Protein AF-A0A7S3J3Z5-F1 (afdb_monomer_lite)

Secondary structure (DSSP, 8-state):
-PPSPPTTSTTTSEEE-SS--EEEEEEEP-SSEEEEEEEEE-S--TTS--EEEEEEE-TTSSSEEEEEEPTTT-EEEEEEE-SS-EEEEEEEEE--TT-EEEEEEEEETTTTEEEEEETTEEEEE--S-SS----S--EEEEEES--SSSPBP-EEEEEEEEESSPPPHHHH--HHHHHHT-SS-SEEEEEEEE-HHHHHHHHHT---SS---GGGTT--SEEEPPHHHHHHT-HHHHHHHHTTT--SSTT-----B--HHHHTTS-TTGGGS-EEEEEEE-

Organism: NCBI:txid151035

Radius of gyration: 21.33 Å; chains: 1; bounding box: 63×38×61 Å

pLDDT: mean 79.89, std 13.53, range [27.39, 93.44]

Sequence (282 aa):
LHGPPSPVGSKHSLDLTSDAYVVIPNVVDRNTMTVKFWMFIKDANSDNTWSSLFFNTDSNNDRYVEIKLWPITNRLQFILKTVSSLETIDTNASLLTRRWYSISYTITNDKNRIDIYINGIHDGQSGVLKTNRETTKVTFNYVFGKSPQLKGVNAYIDKVQIYSRELQPSELITGYAFLQSLKDPVIVHGCQSCTYSEAELVCKNIDTVGIRTKDEADKSDYAICSLQDLYLSEGWNFARAMGWFAPFSKNDDSGTIWIREIDEKSSKSDKLLKKITLCCRK

Structure (mmCIF, N/CA/C/O backbone):
data_AF-A0A7S3J3Z5-F1
#
_entry.id   AF-A0A7S3J3Z5-F1
#
loop_
_atom_site.group_PDB
_atom_site.id
_atom_site.type_symbol
_atom_site.label_atom_id
_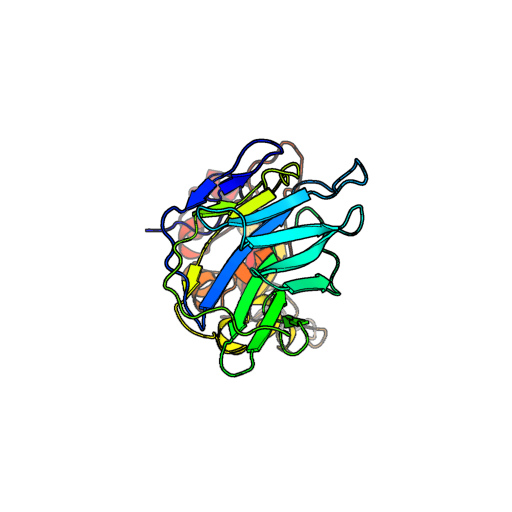atom_site.label_alt_id
_atom_site.label_comp_id
_atom_site.label_asym_id
_atom_site.label_entity_id
_atom_site.label_seq_id
_atom_site.pdbx_PDB_ins_code
_atom_site.Cartn_x
_atom_site.Cartn_y
_atom_site.Cartn_z
_atom_site.occupancy
_atom_site.B_iso_or_equiv
_atom_site.auth_seq_id
_atom_site.auth_comp_id
_atom_site.auth_asym_id
_atom_site.auth_atom_id
_atom_site.pdbx_PDB_model_num
ATOM 1 N N . LEU A 1 1 ? 8.328 -9.967 16.844 1.00 27.39 1 LEU A N 1
ATOM 2 C CA . LEU A 1 1 ? 7.241 -9.365 17.649 1.00 27.39 1 LEU A CA 1
ATOM 3 C C . LEU A 1 1 ? 6.817 -8.075 16.961 1.00 27.39 1 LEU A C 1
ATOM 5 O O . LEU A 1 1 ? 7.371 -7.025 17.246 1.00 27.39 1 LEU A O 1
ATOM 9 N N . HIS A 1 2 ? 5.925 -8.170 15.976 1.00 39.03 2 HIS A N 1
ATOM 10 C CA . HIS A 1 2 ? 5.332 -6.991 15.346 1.00 39.03 2 HIS A CA 1
ATOM 11 C C . HIS A 1 2 ? 3.999 -6.743 16.045 1.00 39.03 2 HIS A C 1
ATOM 13 O O . HIS A 1 2 ? 3.161 -7.642 16.081 1.00 39.03 2 HIS A O 1
ATOM 19 N N . GLY A 1 3 ? 3.836 -5.568 16.657 1.00 41.84 3 GLY A N 1
ATOM 20 C CA . GLY A 1 3 ? 2.522 -5.114 17.108 1.00 41.84 3 GLY A CA 1
ATOM 21 C C . GLY A 1 3 ? 1.547 -5.024 15.927 1.00 41.84 3 GLY A C 1
ATOM 22 O O . GLY A 1 3 ? 1.981 -5.100 14.769 1.00 41.84 3 GLY A O 1
ATOM 23 N N . PRO A 1 4 ? 0.237 -4.878 16.190 1.00 52.12 4 PRO A N 1
ATOM 24 C CA . PRO A 1 4 ? -0.730 -4.693 15.120 1.00 52.12 4 PRO A CA 1
ATOM 25 C C . PRO A 1 4 ? -0.309 -3.498 14.248 1.00 52.12 4 PRO A C 1
ATOM 27 O O . PRO A 1 4 ? 0.190 -2.496 14.775 1.00 52.12 4 PRO A O 1
ATOM 30 N N . PRO A 1 5 ? -0.446 -3.608 12.916 1.00 58.50 5 PRO A N 1
ATOM 31 C CA . PRO A 1 5 ? -0.039 -2.541 12.019 1.00 58.50 5 PRO A CA 1
ATOM 32 C C . PRO A 1 5 ? -0.792 -1.256 12.350 1.00 58.50 5 PRO A C 1
ATOM 34 O O . PRO A 1 5 ? -1.969 -1.300 12.707 1.00 58.50 5 PRO A O 1
ATOM 37 N N . SER A 1 6 ? -0.118 -0.112 12.214 1.00 62.81 6 SER A N 1
ATOM 38 C CA . SER A 1 6 ? -0.716 1.153 12.618 1.00 62.81 6 SER A CA 1
ATOM 39 C C . SER A 1 6 ? -1.981 1.456 11.798 1.00 62.81 6 SER A C 1
ATOM 41 O O . SER A 1 6 ? -1.902 1.535 10.565 1.00 62.81 6 SER A O 1
ATOM 43 N N . PRO A 1 7 ? -3.132 1.670 12.459 1.00 60.91 7 PRO A N 1
ATOM 44 C CA . PRO A 1 7 ? -4.399 1.981 11.804 1.00 60.91 7 PRO A CA 1
ATOM 45 C C . PRO A 1 7 ? -4.302 3.202 10.872 1.00 60.91 7 PRO A C 1
ATOM 47 O O . PRO A 1 7 ? -4.805 3.173 9.748 1.00 60.91 7 PRO A O 1
ATOM 50 N N . VAL A 1 8 ? -3.557 4.230 11.295 1.00 61.22 8 VAL A N 1
ATOM 51 C CA . VAL A 1 8 ? -3.334 5.493 10.561 1.00 61.22 8 VAL A CA 1
ATOM 52 C C . VAL A 1 8 ? -1.883 5.692 10.104 1.00 61.22 8 VAL A C 1
ATOM 54 O O . VAL A 1 8 ? -1.532 6.761 9.621 1.00 61.22 8 VAL A O 1
ATOM 57 N N . GLY A 1 9 ? -1.023 4.682 10.260 1.00 56.09 9 GLY A N 1
ATOM 58 C CA . GLY A 1 9 ? 0.389 4.729 9.850 1.00 56.09 9 GLY A CA 1
ATOM 59 C C . GLY A 1 9 ? 1.353 5.373 10.846 1.00 56.09 9 GLY A C 1
ATOM 60 O O . GLY A 1 9 ? 2.563 5.231 10.704 1.00 56.09 9 GLY A O 1
ATOM 61 N N . SER A 1 10 ? 0.868 6.009 11.911 1.00 58.59 10 SER A N 1
ATOM 62 C CA . SER A 1 10 ? 1.744 6.566 12.945 1.00 58.59 10 SER A CA 1
ATOM 63 C C . SER A 1 10 ? 2.428 5.464 13.780 1.00 58.59 10 SER A C 1
ATOM 65 O O . SER A 1 10 ? 1.846 4.413 14.051 1.00 58.59 10 SER A O 1
ATOM 67 N N . LYS A 1 11 ? 3.676 5.703 14.209 1.00 63.81 11 LYS A N 1
ATOM 68 C CA . LYS A 1 11 ? 4.498 4.880 15.135 1.00 63.81 11 LYS A CA 1
ATOM 69 C C . LYS A 1 11 ? 5.073 3.557 14.602 1.00 63.81 11 LYS A C 1
ATOM 71 O O . LYS A 1 11 ? 6.195 3.224 14.972 1.00 63.81 11 LYS A O 1
ATOM 76 N N . HIS A 1 12 ? 4.353 2.810 13.760 1.00 69.69 12 HIS A N 1
ATOM 77 C CA . HIS A 1 12 ? 4.799 1.489 13.268 1.00 69.69 12 HIS A CA 1
ATOM 78 C C . HIS A 1 12 ? 4.975 1.390 11.749 1.00 69.69 12 HIS A C 1
ATOM 80 O O . HIS A 1 12 ? 5.376 0.338 11.257 1.00 69.69 12 HIS A O 1
ATOM 86 N N . SER A 1 13 ? 4.689 2.459 11.006 1.00 78.81 13 SER A N 1
ATOM 87 C CA . SER A 1 13 ? 4.933 2.527 9.565 1.00 78.81 13 SER A CA 1
ATOM 88 C C . SER A 1 13 ? 6.056 3.510 9.267 1.00 78.81 13 SER A C 1
ATOM 90 O O . SER A 1 13 ? 6.321 4.433 10.038 1.00 78.81 13 SER A O 1
ATOM 92 N N . LEU A 1 14 ? 6.721 3.301 8.136 1.00 83.88 14 LEU A N 1
ATOM 93 C CA . LEU A 1 14 ? 7.688 4.247 7.616 1.00 83.88 14 LEU A CA 1
ATOM 94 C C . LEU A 1 14 ? 6.955 5.518 7.184 1.00 83.88 14 LEU A C 1
ATOM 96 O O . LEU A 1 14 ? 6.097 5.456 6.307 1.00 83.88 14 LEU A O 1
ATOM 100 N N . ASP A 1 15 ? 7.299 6.648 7.794 1.00 86.75 15 ASP A N 1
ATOM 101 C CA . ASP A 1 15 ? 6.801 7.966 7.414 1.00 86.75 15 ASP A CA 1
ATOM 102 C C . ASP A 1 15 ? 7.674 8.551 6.291 1.00 86.75 15 ASP A C 1
ATOM 104 O O . ASP A 1 15 ? 8.864 8.805 6.485 1.00 86.75 15 ASP A O 1
ATOM 108 N N . LEU A 1 16 ? 7.078 8.727 5.111 1.00 87.06 16 LEU A N 1
ATOM 109 C CA . LEU A 1 16 ? 7.674 9.413 3.973 1.00 87.06 16 LEU A CA 1
ATOM 110 C C . LEU A 1 16 ? 7.138 10.842 3.873 1.00 87.06 16 LEU A C 1
ATOM 112 O O . LEU A 1 16 ? 5.932 11.090 3.978 1.00 87.06 16 LEU A O 1
ATOM 116 N N . THR A 1 17 ? 8.049 11.768 3.589 1.00 84.38 17 THR A N 1
ATOM 117 C CA . THR A 1 17 ? 7.769 13.172 3.268 1.00 84.38 17 THR A CA 1
ATOM 118 C C . THR A 1 17 ? 8.339 13.492 1.884 1.00 84.38 17 THR A C 1
ATOM 120 O O . THR A 1 17 ? 8.889 12.615 1.223 1.00 84.38 17 THR A O 1
ATOM 123 N N . SER A 1 18 ? 8.227 14.740 1.418 1.00 78.62 18 SER A N 1
ATOM 124 C CA . SER A 1 18 ? 8.809 15.166 0.132 1.00 78.62 18 SER A CA 1
ATOM 125 C C . SER A 1 18 ? 10.297 14.832 -0.011 1.00 78.62 18 SER A C 1
ATOM 127 O O . SER A 1 18 ? 10.749 14.565 -1.124 1.00 78.62 18 SER A O 1
ATOM 129 N N . ASP A 1 19 ? 11.027 14.826 1.108 1.00 81.50 19 ASP A N 1
ATOM 130 C CA . ASP A 1 19 ? 12.485 14.695 1.148 1.00 81.50 19 ASP A CA 1
ATOM 131 C C . ASP A 1 19 ? 12.964 13.474 1.947 1.00 81.50 19 ASP A C 1
ATOM 133 O O . ASP A 1 19 ? 14.132 13.088 1.840 1.00 81.50 19 ASP A O 1
ATOM 137 N N . ALA A 1 20 ? 12.086 12.850 2.741 1.00 85.12 20 ALA A N 1
ATOM 138 C CA . ALA A 1 20 ? 12.406 11.650 3.506 1.00 85.12 20 ALA A CA 1
ATOM 139 C C . ALA A 1 20 ? 12.211 10.386 2.662 1.00 85.12 20 ALA A C 1
ATOM 141 O O . ALA A 1 20 ? 11.182 10.188 2.020 1.00 85.12 20 ALA A O 1
ATOM 142 N N . TYR A 1 21 ? 13.209 9.508 2.702 1.00 88.12 21 TYR A N 1
ATOM 143 C CA . TYR A 1 21 ? 13.246 8.273 1.932 1.00 88.12 21 TYR A CA 1
ATOM 144 C C . TYR A 1 21 ? 13.971 7.181 2.710 1.00 88.12 21 TYR A C 1
ATOM 146 O O . TYR A 1 21 ? 14.765 7.458 3.610 1.00 88.12 21 TYR A O 1
ATOM 154 N N . VAL A 1 22 ? 13.730 5.931 2.325 1.00 89.19 22 VAL A N 1
ATOM 155 C CA . VAL A 1 22 ? 14.453 4.769 2.849 1.00 89.19 22 VAL A CA 1
ATOM 156 C C . VAL A 1 22 ? 15.098 4.011 1.716 1.00 89.19 22 VAL A C 1
ATOM 158 O O . VAL A 1 22 ? 14.518 3.868 0.643 1.00 89.19 22 VAL A O 1
ATOM 161 N N . VAL A 1 23 ? 16.298 3.505 1.983 1.00 89.44 23 VAL A N 1
ATOM 162 C CA . VAL A 1 23 ? 17.049 2.661 1.061 1.00 89.44 23 VAL A CA 1
ATOM 163 C C . VAL A 1 23 ? 17.176 1.266 1.656 1.00 89.44 23 VAL A C 1
ATOM 165 O O . VAL A 1 23 ? 17.643 1.107 2.781 1.00 89.44 23 VAL A O 1
ATOM 168 N N . ILE A 1 24 ? 16.793 0.257 0.880 1.00 88.62 24 ILE A N 1
ATOM 169 C CA . ILE A 1 24 ? 17.125 -1.145 1.120 1.00 88.62 24 ILE A CA 1
ATOM 170 C C . ILE A 1 24 ? 18.271 -1.483 0.157 1.00 88.62 24 ILE A C 1
ATOM 172 O O . ILE A 1 24 ? 18.037 -1.595 -1.052 1.00 88.62 24 ILE A O 1
ATOM 176 N N . PRO A 1 25 ? 19.518 -1.565 0.648 1.00 87.31 25 PRO A N 1
ATOM 177 C CA . PRO A 1 25 ? 20.670 -1.741 -0.218 1.00 87.31 25 PRO A CA 1
ATOM 178 C C . PRO A 1 25 ? 20.820 -3.190 -0.688 1.00 87.31 25 PRO A C 1
ATOM 180 O O . PRO A 1 25 ? 20.379 -4.123 -0.016 1.00 87.31 25 PRO A O 1
ATOM 183 N N . ASN A 1 26 ? 21.530 -3.373 -1.803 1.00 83.31 26 ASN A N 1
ATOM 184 C CA . ASN A 1 26 ? 22.016 -4.675 -2.281 1.00 83.31 26 ASN A CA 1
ATOM 185 C C . ASN A 1 26 ? 20.922 -5.737 -2.496 1.00 83.31 26 ASN A C 1
ATOM 187 O O . ASN A 1 26 ? 21.138 -6.928 -2.252 1.00 83.31 26 ASN A O 1
ATOM 191 N N . VAL A 1 27 ? 19.747 -5.328 -2.981 1.00 83.88 27 VAL A N 1
ATOM 192 C CA . VAL A 1 27 ? 18.697 -6.274 -3.366 1.00 83.88 27 VAL A CA 1
ATOM 193 C C . VAL A 1 27 ? 19.121 -6.961 -4.658 1.00 83.88 27 VAL A C 1
ATOM 195 O O . VAL A 1 27 ? 19.295 -6.320 -5.694 1.00 83.88 27 VAL A O 1
ATOM 198 N N . VAL A 1 28 ? 19.313 -8.276 -4.588 1.00 80.56 28 VAL A N 1
ATOM 199 C CA . VAL A 1 28 ? 19.704 -9.089 -5.743 1.00 80.56 28 VAL A CA 1
ATOM 200 C C . VAL A 1 28 ? 18.513 -9.228 -6.679 1.00 80.56 28 VAL A C 1
ATOM 202 O O . VAL A 1 28 ? 17.500 -9.822 -6.303 1.00 80.56 28 VAL A O 1
ATOM 205 N N . ASP A 1 29 ? 18.654 -8.722 -7.901 1.00 75.50 29 ASP A N 1
ATOM 206 C CA . ASP A 1 29 ? 17.641 -8.894 -8.930 1.00 75.50 29 ASP A CA 1
ATOM 207 C C . ASP A 1 29 ? 17.529 -10.354 -9.335 1.00 75.50 29 ASP A C 1
ATOM 209 O O . ASP A 1 29 ? 18.519 -11.093 -9.425 1.00 75.50 29 ASP A O 1
ATOM 213 N N . ARG A 1 30 ? 16.296 -10.771 -9.586 1.00 76.62 30 ARG A N 1
ATOM 214 C CA . ARG A 1 30 ? 16.003 -12.106 -10.081 1.00 76.62 30 ARG A CA 1
ATO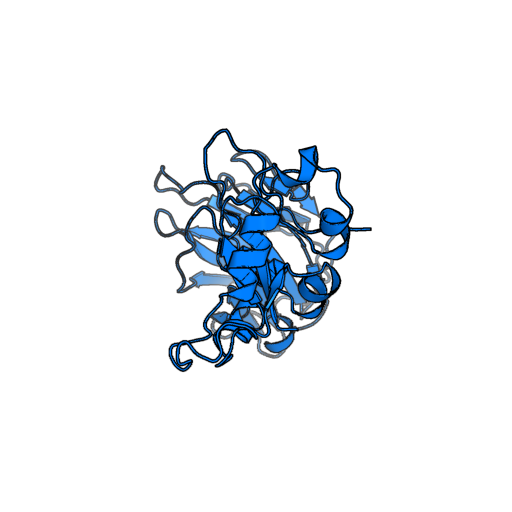M 215 C C . ARG A 1 30 ? 15.094 -12.004 -11.283 1.00 76.62 30 ARG A C 1
ATOM 217 O O . ARG A 1 30 ? 14.260 -11.110 -11.372 1.00 76.62 30 ARG A O 1
ATOM 224 N N . ASN A 1 31 ? 15.232 -12.987 -12.163 1.00 77.19 31 ASN A N 1
ATOM 225 C CA . ASN A 1 31 ? 14.425 -13.105 -13.372 1.00 77.19 31 ASN A CA 1
ATOM 226 C C . ASN A 1 31 ? 12.921 -13.090 -13.046 1.00 77.19 31 ASN A C 1
ATOM 228 O O . ASN A 1 31 ? 12.148 -12.434 -13.734 1.00 77.19 31 ASN A O 1
ATOM 232 N N . THR A 1 32 ? 12.526 -13.758 -11.959 1.00 86.31 32 THR A N 1
ATOM 233 C CA . THR A 1 32 ? 11.159 -13.707 -11.439 1.00 86.31 32 THR A CA 1
ATOM 234 C C . THR A 1 32 ? 11.167 -13.232 -9.993 1.00 86.31 32 THR A C 1
ATOM 236 O O . THR A 1 32 ? 11.905 -13.768 -9.159 1.00 86.31 32 THR A O 1
ATOM 239 N N . MET A 1 33 ? 10.339 -12.235 -9.691 1.00 89.00 33 MET A N 1
ATOM 240 C CA . MET A 1 33 ? 10.268 -11.617 -8.370 1.00 89.00 33 MET A CA 1
ATOM 241 C C . MET A 1 33 ? 8.931 -10.913 -8.163 1.00 89.00 33 MET A C 1
ATOM 243 O O . MET A 1 33 ? 8.376 -10.338 -9.097 1.00 89.00 33 MET A O 1
ATOM 247 N N . THR A 1 34 ? 8.471 -10.899 -6.914 1.00 91.75 34 THR A N 1
ATOM 248 C CA . THR A 1 34 ? 7.318 -10.104 -6.485 1.00 91.75 34 THR A CA 1
ATOM 249 C C . THR A 1 34 ? 7.732 -9.156 -5.373 1.00 91.75 34 THR A C 1
ATOM 251 O O . THR A 1 34 ? 8.371 -9.578 -4.407 1.00 91.75 34 THR A O 1
ATOM 254 N N . VAL A 1 35 ? 7.335 -7.893 -5.474 1.00 91.94 35 VAL A N 1
ATOM 255 C CA . VAL A 1 35 ? 7.478 -6.908 -4.397 1.00 91.94 35 VAL A CA 1
ATOM 256 C C . VAL A 1 35 ? 6.087 -6.510 -3.940 1.00 91.94 35 VAL A C 1
ATOM 258 O O . VAL A 1 35 ? 5.256 -6.134 -4.763 1.00 91.94 35 VAL A O 1
ATOM 261 N N . LYS A 1 36 ? 5.836 -6.599 -2.633 1.00 92.44 36 LYS A N 1
ATOM 262 C CA . LYS A 1 36 ? 4.556 -6.288 -1.990 1.00 92.44 36 LYS A CA 1
ATOM 263 C C . LYS A 1 36 ? 4.784 -5.330 -0.833 1.00 92.44 36 LYS A C 1
ATOM 265 O O . LYS A 1 36 ? 5.714 -5.511 -0.055 1.00 92.44 36 LYS A O 1
ATOM 270 N N . PHE A 1 37 ? 3.939 -4.319 -0.715 1.00 91.62 37 PHE A N 1
ATOM 271 C CA . PHE A 1 37 ? 3.945 -3.401 0.418 1.00 91.62 37 PHE A CA 1
ATOM 272 C C . PHE A 1 37 ? 2.565 -2.777 0.607 1.00 91.62 37 PHE A C 1
ATOM 274 O O . PHE A 1 37 ? 1.690 -2.860 -0.256 1.00 91.62 37 PHE A O 1
ATOM 281 N N . TRP A 1 38 ? 2.362 -2.158 1.761 1.00 89.94 38 TRP A N 1
ATOM 282 C CA . TRP A 1 38 ? 1.201 -1.331 2.051 1.00 89.94 38 TRP A CA 1
ATOM 283 C C . TRP A 1 38 ? 1.583 0.136 1.962 1.00 89.94 38 TRP A C 1
ATOM 285 O O . TRP A 1 38 ? 2.654 0.519 2.429 1.00 89.94 38 TRP A O 1
ATOM 295 N N . MET A 1 39 ? 0.699 0.954 1.400 1.00 90.31 39 MET A N 1
ATOM 296 C CA . MET A 1 39 ? 0.872 2.400 1.331 1.00 90.31 39 MET A CA 1
ATOM 297 C C . MET A 1 39 ? -0.376 3.147 1.796 1.00 90.31 39 MET A C 1
ATOM 299 O O . MET A 1 39 ? -1.496 2.704 1.544 1.00 90.31 39 MET A O 1
ATOM 303 N N . PHE A 1 40 ? -0.177 4.300 2.427 1.00 88.88 40 PHE A N 1
ATOM 304 C CA . PHE A 1 40 ? -1.227 5.244 2.803 1.00 88.88 40 PHE A CA 1
ATOM 305 C C . PHE A 1 40 ? -0.831 6.638 2.338 1.00 88.88 40 PHE A C 1
ATOM 307 O O . PHE A 1 40 ? 0.104 7.221 2.879 1.00 88.88 40 PHE A O 1
ATOM 314 N N . ILE A 1 41 ? -1.525 7.180 1.340 1.00 87.88 41 ILE A N 1
ATOM 315 C CA . ILE A 1 41 ? -1.255 8.534 0.837 1.00 87.88 41 ILE A CA 1
ATOM 316 C C . ILE A 1 41 ? -1.884 9.527 1.811 1.00 87.88 41 ILE A C 1
ATOM 318 O O . ILE A 1 41 ? -3.098 9.496 1.993 1.00 87.88 41 ILE A O 1
ATOM 322 N N . LYS A 1 42 ? -1.100 10.400 2.450 1.00 85.62 42 LYS A N 1
ATOM 323 C CA . LYS A 1 42 ? -1.640 11.304 3.483 1.00 85.62 42 LYS A CA 1
ATOM 324 C C . LYS A 1 42 ? -2.471 12.422 2.871 1.00 85.62 42 LYS A C 1
ATOM 326 O O . LYS A 1 42 ? -3.605 12.650 3.292 1.00 85.62 42 LYS A O 1
ATOM 331 N N . ASP A 1 43 ? -1.924 13.058 1.841 1.00 81.12 43 ASP A N 1
ATOM 332 C CA . ASP A 1 43 ? -2.511 14.227 1.199 1.00 81.12 43 ASP A CA 1
ATOM 333 C C . ASP A 1 43 ? -2.408 14.107 -0.321 1.00 81.12 43 ASP A C 1
ATOM 335 O O . ASP A 1 43 ? -1.526 13.429 -0.853 1.00 81.12 43 ASP A O 1
ATOM 339 N N . ALA A 1 44 ? -3.349 14.735 -1.024 1.00 72.25 44 ALA A N 1
ATOM 340 C CA . ALA A 1 44 ? -3.339 14.733 -2.479 1.00 72.25 44 ALA A CA 1
ATOM 341 C C . ALA A 1 44 ? -2.148 15.560 -2.955 1.00 72.25 44 ALA A C 1
ATOM 343 O O . ALA A 1 44 ? -1.795 16.557 -2.323 1.00 72.25 44 ALA A O 1
ATOM 344 N N . ASN A 1 45 ? -1.549 15.174 -4.079 1.00 71.44 45 ASN A N 1
ATOM 345 C CA . ASN A 1 45 ? -0.506 15.993 -4.671 1.00 71.44 45 ASN A CA 1
ATOM 346 C C . ASN A 1 45 ? -1.136 17.274 -5.244 1.00 71.44 45 ASN A C 1
ATOM 348 O O . ASN A 1 45 ? -1.682 17.268 -6.348 1.00 71.44 45 ASN A O 1
ATOM 352 N N . SER A 1 46 ? -1.104 18.351 -4.457 1.00 67.00 46 SER A N 1
ATOM 353 C CA . SER A 1 46 ? -1.735 19.642 -4.760 1.00 67.00 46 SER A CA 1
ATOM 354 C C . SER A 1 46 ? -1.067 20.389 -5.906 1.00 67.00 46 SER A C 1
ATOM 356 O O . SER A 1 46 ? -1.696 21.227 -6.543 1.00 67.00 46 SER A O 1
ATOM 358 N N . ASP A 1 47 ? 0.193 20.069 -6.195 1.00 74.81 47 ASP A N 1
ATOM 359 C CA . ASP A 1 47 ? 1.036 20.903 -7.054 1.00 74.81 47 ASP A CA 1
ATOM 360 C C . ASP A 1 47 ? 1.022 20.433 -8.514 1.00 74.81 47 ASP A C 1
ATOM 362 O O . ASP A 1 47 ? 1.911 20.791 -9.281 1.00 74.81 47 ASP A O 1
ATOM 366 N N . ASN A 1 48 ? 0.066 19.573 -8.890 1.00 82.44 48 ASN A N 1
ATOM 367 C CA . ASN A 1 48 ? -0.070 18.998 -10.234 1.00 82.44 48 ASN A CA 1
ATOM 368 C C . ASN A 1 48 ? 1.252 18.434 -10.809 1.00 82.44 48 ASN A C 1
ATOM 370 O O . ASN A 1 48 ? 1.551 18.559 -11.995 1.00 82.44 48 ASN A O 1
ATOM 374 N N . THR A 1 49 ? 2.067 17.814 -9.958 1.00 87.81 49 THR A N 1
ATOM 375 C CA . THR A 1 49 ? 3.383 17.266 -10.319 1.00 87.81 49 THR A CA 1
ATOM 376 C C . THR A 1 49 ? 3.413 15.757 -10.132 1.00 87.81 49 THR A C 1
ATOM 378 O O . THR A 1 49 ? 2.553 15.178 -9.474 1.00 87.81 49 THR A O 1
ATOM 381 N N . TRP A 1 50 ? 4.393 15.094 -10.738 1.00 91.25 50 TRP A N 1
ATOM 382 C CA . TRP A 1 50 ? 4.657 13.685 -10.465 1.00 91.25 50 TRP A CA 1
ATOM 383 C C . TRP A 1 50 ? 5.380 13.547 -9.125 1.00 91.25 50 TRP A C 1
ATOM 385 O O . TRP A 1 50 ? 6.243 14.363 -8.799 1.00 91.25 50 TRP A O 1
ATOM 395 N N . SER A 1 51 ? 5.054 12.497 -8.376 1.00 91.19 51 SER A N 1
ATOM 396 C CA . SER A 1 51 ? 5.769 12.132 -7.148 1.00 91.19 51 SER A CA 1
ATOM 397 C C . SER A 1 51 ? 6.242 10.694 -7.235 1.00 91.19 51 SER A C 1
ATOM 399 O O . SER A 1 51 ? 5.465 9.813 -7.604 1.00 91.19 51 SER A O 1
ATOM 401 N N . SER A 1 52 ? 7.501 10.453 -6.882 1.00 92.00 52 SER A N 1
ATOM 402 C CA . SER A 1 52 ? 8.058 9.104 -6.857 1.00 92.00 52 SER A CA 1
ATOM 403 C C . SER A 1 52 ? 7.710 8.404 -5.545 1.00 92.00 52 SER A C 1
ATOM 405 O O . SER A 1 52 ? 7.857 8.962 -4.456 1.00 92.00 52 SER A O 1
ATOM 407 N N . LEU A 1 53 ? 7.222 7.173 -5.663 1.00 92.06 53 LEU A N 1
ATOM 408 C CA . LEU A 1 53 ? 6.915 6.285 -4.546 1.00 92.06 53 LEU A CA 1
ATOM 409 C C . LEU A 1 53 ? 8.044 5.280 -4.331 1.00 92.06 53 LEU A C 1
ATOM 411 O O . LEU A 1 53 ? 8.429 5.005 -3.197 1.00 92.06 53 LEU A O 1
ATOM 415 N N . PHE A 1 54 ? 8.547 4.717 -5.422 1.00 92.75 54 PHE A N 1
ATOM 416 C CA . PHE A 1 54 ? 9.582 3.702 -5.411 1.00 92.75 54 PHE A CA 1
ATOM 417 C C . PHE A 1 54 ? 10.510 3.918 -6.593 1.00 92.75 54 PHE A C 1
ATOM 419 O O . PHE A 1 54 ? 10.055 4.176 -7.703 1.00 92.75 54 PHE A O 1
ATOM 426 N N . PHE A 1 55 ? 11.797 3.743 -6.359 1.00 91.62 55 PHE A N 1
ATOM 427 C CA . PHE A 1 55 ? 12.818 3.790 -7.381 1.00 91.62 55 PHE A CA 1
ATOM 428 C C . PHE A 1 55 ? 13.874 2.745 -7.058 1.00 91.62 55 PHE A C 1
ATOM 430 O O . PHE A 1 55 ? 14.358 2.672 -5.932 1.00 91.62 55 PHE A O 1
ATOM 437 N N . ASN A 1 56 ? 14.263 1.937 -8.032 1.00 88.50 56 ASN A N 1
ATOM 438 C CA . ASN A 1 56 ? 15.474 1.148 -7.931 1.00 88.50 56 ASN A CA 1
ATOM 439 C C . ASN A 1 56 ? 16.347 1.410 -9.144 1.00 88.50 56 ASN A C 1
ATOM 441 O O . ASN A 1 56 ? 15.836 1.636 -10.228 1.00 88.50 56 ASN A O 1
ATOM 445 N N . THR A 1 57 ? 17.658 1.410 -8.959 1.00 85.25 57 THR A N 1
ATOM 446 C CA . THR A 1 57 ? 18.601 1.632 -10.056 1.00 85.25 57 THR A CA 1
ATOM 447 C C . THR A 1 57 ? 19.826 0.759 -9.877 1.00 85.25 57 THR A C 1
ATOM 449 O O . THR A 1 57 ? 20.171 0.393 -8.743 1.00 85.25 57 THR A O 1
ATOM 452 N N . ASP A 1 58 ? 20.426 0.368 -10.995 1.00 79.69 58 ASP A N 1
ATOM 453 C CA . ASP A 1 58 ? 21.735 -0.264 -10.995 1.00 79.69 58 ASP A CA 1
ATOM 454 C C . ASP A 1 58 ? 22.838 0.775 -10.747 1.00 79.69 58 ASP A C 1
ATOM 456 O O . ASP A 1 58 ? 22.589 1.978 -10.647 1.00 79.69 58 ASP A O 1
ATOM 460 N N . SER A 1 59 ? 24.083 0.319 -10.604 1.00 75.56 59 SER A N 1
ATOM 461 C CA . SER A 1 59 ? 25.214 1.212 -10.323 1.00 75.56 59 SER A CA 1
ATOM 462 C C . SER A 1 59 ? 25.492 2.225 -11.437 1.00 75.56 59 SER A C 1
ATOM 464 O O . SER A 1 59 ? 26.136 3.238 -11.178 1.00 75.56 59 SER A O 1
ATOM 466 N N . ASN A 1 60 ? 25.031 1.948 -12.660 1.00 75.56 60 ASN A N 1
ATOM 467 C CA . ASN A 1 60 ? 25.314 2.753 -13.845 1.00 75.56 60 ASN A CA 1
ATOM 468 C C . ASN A 1 60 ? 24.143 3.677 -14.222 1.00 75.56 60 ASN A C 1
ATOM 470 O O . ASN A 1 60 ? 24.298 4.524 -15.093 1.00 75.56 60 ASN A O 1
ATOM 474 N N . ASN A 1 61 ? 22.996 3.555 -13.545 1.00 73.31 61 ASN A N 1
ATOM 475 C CA . ASN A 1 61 ? 21.735 4.229 -13.862 1.00 73.31 61 ASN A CA 1
ATOM 476 C C . ASN A 1 61 ? 21.170 3.926 -15.259 1.00 73.31 61 ASN A C 1
ATOM 478 O O . ASN A 1 61 ? 20.316 4.662 -15.759 1.00 73.31 61 ASN A O 1
ATOM 482 N N . ASP A 1 62 ? 21.590 2.816 -15.861 1.00 78.88 62 ASP A N 1
ATOM 483 C CA . ASP A 1 62 ? 21.128 2.385 -17.184 1.00 78.88 62 ASP A CA 1
ATOM 484 C C . ASP A 1 62 ? 19.872 1.510 -17.091 1.00 78.88 62 ASP A C 1
ATOM 486 O O . ASP A 1 62 ? 19.135 1.337 -18.069 1.00 78.88 62 ASP A O 1
ATOM 490 N N . ARG A 1 63 ? 19.618 0.944 -15.906 1.00 83.62 63 ARG A N 1
ATOM 491 C CA . ARG A 1 63 ? 18.468 0.087 -15.617 1.00 83.62 63 ARG A CA 1
ATOM 492 C C . ARG A 1 63 ? 17.798 0.572 -14.351 1.00 83.62 63 ARG A C 1
ATOM 494 O O . ARG A 1 63 ? 18.443 0.672 -13.310 1.00 83.62 63 ARG A O 1
ATOM 501 N N . TYR A 1 64 ? 16.496 0.801 -14.422 1.00 86.06 64 TYR A N 1
ATOM 502 C CA . TYR A 1 64 ? 15.729 1.180 -13.248 1.00 86.06 64 TYR A CA 1
ATOM 503 C C . TYR A 1 64 ? 14.285 0.713 -13.334 1.00 86.06 64 TYR A C 1
ATOM 505 O O . TYR A 1 64 ? 13.716 0.542 -14.414 1.00 86.06 64 TYR A O 1
ATOM 513 N N . VAL A 1 65 ? 13.692 0.523 -12.166 1.00 87.75 65 VAL A N 1
ATOM 514 C CA . VAL A 1 65 ? 12.251 0.457 -11.975 1.00 87.75 65 VAL A CA 1
ATOM 515 C C . VAL A 1 65 ? 11.839 1.691 -11.201 1.00 87.75 65 VAL A C 1
ATOM 517 O O . VAL A 1 65 ? 12.398 1.973 -10.145 1.00 87.75 65 VAL A O 1
ATOM 520 N N . GLU A 1 66 ? 10.829 2.396 -11.689 1.00 91.50 66 GLU A N 1
ATOM 521 C CA . GLU A 1 66 ? 10.205 3.490 -10.957 1.00 91.50 66 GLU A CA 1
ATOM 522 C C . GLU A 1 66 ? 8.701 3.256 -10.832 1.00 91.50 66 GLU A C 1
ATOM 524 O O . GLU A 1 66 ? 8.039 2.860 -11.788 1.00 91.50 66 GLU A O 1
ATOM 529 N N . ILE A 1 67 ? 8.154 3.530 -9.651 1.00 93.44 67 ILE A N 1
ATOM 530 C CA . ILE A 1 67 ? 6.719 3.668 -9.427 1.00 93.44 67 ILE A CA 1
ATOM 531 C C . ILE A 1 67 ? 6.481 5.102 -8.999 1.00 93.44 67 ILE A C 1
ATOM 533 O O . ILE A 1 67 ? 7.033 5.562 -7.997 1.00 93.44 67 ILE A O 1
ATOM 537 N N . LYS A 1 68 ? 5.625 5.796 -9.735 1.00 93.25 68 LYS A N 1
ATOM 538 C CA . LYS A 1 68 ? 5.268 7.184 -9.457 1.00 93.25 68 LYS A CA 1
ATOM 539 C C . LYS A 1 68 ? 3.762 7.379 -9.495 1.00 93.25 68 LYS A C 1
ATOM 541 O O . LYS A 1 68 ? 3.032 6.599 -10.100 1.00 93.25 68 LYS A O 1
ATOM 546 N N . LEU A 1 69 ? 3.307 8.424 -8.822 1.00 92.56 69 LEU A N 1
ATOM 547 C CA . LEU A 1 69 ? 1.909 8.823 -8.790 1.00 92.56 69 LEU A CA 1
ATOM 548 C C . LEU A 1 69 ? 1.638 9.866 -9.867 1.00 92.56 69 LEU A C 1
ATOM 550 O O . LEU A 1 69 ? 2.346 10.874 -9.954 1.00 92.56 69 LEU A O 1
ATOM 554 N N . TRP A 1 70 ? 0.586 9.625 -10.644 1.00 91.44 70 TRP A N 1
ATOM 555 C CA . TRP A 1 70 ? 0.022 10.599 -11.563 1.00 91.44 70 TRP A CA 1
ATOM 556 C C . TRP A 1 70 ? -0.393 11.869 -10.812 1.00 91.44 70 TRP A C 1
ATOM 558 O O . TRP A 1 70 ? -1.038 11.768 -9.758 1.00 91.44 70 TRP A O 1
ATOM 568 N N . PRO A 1 71 ? -0.121 13.056 -11.382 1.00 88.38 71 PRO A N 1
ATOM 569 C CA . PRO A 1 71 ? -0.679 14.304 -10.889 1.00 88.38 71 PRO A CA 1
ATOM 570 C C . PRO A 1 71 ? -2.201 14.213 -10.748 1.00 88.38 71 PRO A C 1
ATOM 572 O O . PRO A 1 71 ? -2.871 13.669 -11.632 1.00 88.38 71 PRO A O 1
ATOM 575 N N . ILE A 1 72 ? -2.742 14.769 -9.658 1.00 82.31 72 ILE A N 1
ATOM 576 C CA . ILE A 1 72 ? -4.181 14.914 -9.355 1.00 82.31 72 ILE A CA 1
ATOM 577 C C . ILE A 1 72 ? -4.922 13.586 -9.109 1.00 82.31 72 ILE A C 1
ATOM 579 O O . ILE A 1 72 ? -5.614 13.443 -8.106 1.00 82.31 72 ILE A O 1
ATOM 583 N N . THR A 1 73 ? -4.794 12.611 -10.006 1.00 86.81 73 THR A N 1
ATOM 584 C CA . THR A 1 73 ? -5.559 11.354 -9.981 1.00 86.81 73 THR A CA 1
ATOM 585 C C . THR A 1 73 ? -4.978 10.303 -9.040 1.00 86.81 73 THR A C 1
ATOM 587 O O . THR A 1 73 ? -5.676 9.349 -8.704 1.00 86.81 73 THR A O 1
ATOM 590 N N . ASN A 1 74 ? -3.712 10.452 -8.625 1.00 89.06 74 ASN A N 1
ATOM 591 C CA . ASN A 1 74 ? -2.985 9.476 -7.808 1.00 89.06 74 ASN A CA 1
ATOM 592 C C . ASN A 1 74 ? -3.031 8.041 -8.374 1.00 89.06 74 ASN A C 1
ATOM 594 O O . ASN A 1 74 ? -2.928 7.075 -7.618 1.00 89.06 74 ASN A O 1
ATOM 598 N N . ARG A 1 75 ? -3.205 7.871 -9.690 1.00 91.88 75 ARG A N 1
ATOM 599 C CA . ARG A 1 75 ? -2.989 6.572 -10.344 1.00 91.88 75 ARG A CA 1
ATOM 600 C C . ARG A 1 75 ? -1.505 6.241 -10.313 1.00 91.88 75 ARG A C 1
ATOM 602 O O . ARG A 1 75 ? -0.673 7.147 -10.341 1.00 91.88 75 ARG A O 1
ATOM 609 N N . LEU A 1 76 ? -1.159 4.965 -10.270 1.00 92.81 76 LEU A N 1
ATOM 610 C CA . LEU A 1 76 ? 0.233 4.550 -10.336 1.00 92.81 76 LEU A CA 1
ATOM 611 C C . LEU A 1 76 ? 0.669 4.472 -11.802 1.00 92.81 76 LEU A C 1
ATOM 613 O O . LEU A 1 76 ? -0.053 3.970 -12.659 1.00 92.81 76 LEU A O 1
ATOM 617 N N . GLN A 1 77 ? 1.872 4.961 -12.077 1.00 93.00 77 GLN A N 1
ATOM 618 C CA . GLN A 1 77 ? 2.603 4.669 -13.299 1.00 93.00 77 GLN A CA 1
ATOM 619 C C . GLN A 1 77 ? 3.859 3.896 -12.921 1.00 93.00 77 GLN A C 1
ATOM 621 O O . GLN A 1 77 ? 4.638 4.336 -12.071 1.00 93.00 77 GLN A O 1
ATOM 626 N N . PHE A 1 78 ? 4.048 2.755 -13.565 1.00 92.06 78 PHE A N 1
ATOM 627 C CA . PHE A 1 78 ? 5.238 1.935 -13.448 1.00 92.06 78 PHE A CA 1
ATOM 628 C C . PHE A 1 78 ? 6.111 2.143 -14.677 1.00 92.06 78 PHE A C 1
ATOM 630 O O . PHE A 1 78 ? 5.627 2.080 -15.808 1.00 92.06 78 PHE A O 1
ATOM 637 N N . ILE A 1 79 ? 7.398 2.364 -14.458 1.00 89.56 79 ILE A N 1
ATOM 638 C CA . ILE A 1 79 ? 8.402 2.474 -15.508 1.00 89.56 79 ILE A CA 1
ATOM 639 C C . ILE A 1 79 ? 9.419 1.369 -15.292 1.00 89.56 79 ILE A C 1
ATOM 641 O O . ILE A 1 79 ? 9.977 1.242 -14.205 1.00 89.56 79 ILE A O 1
ATOM 645 N N . LEU A 1 80 ? 9.683 0.599 -16.343 1.00 86.19 80 LEU A N 1
ATOM 646 C CA . LEU A 1 80 ? 10.834 -0.288 -16.414 1.00 86.19 80 LEU A CA 1
ATOM 647 C C . LEU A 1 80 ? 11.765 0.219 -17.510 1.00 86.19 80 LEU A C 1
ATOM 649 O O . LEU A 1 80 ? 11.439 0.167 -18.697 1.00 86.19 80 LEU A O 1
ATOM 653 N N . LYS A 1 81 ? 12.950 0.664 -17.111 1.00 84.94 81 LYS A N 1
ATOM 654 C CA . LYS A 1 81 ? 14.054 0.965 -18.011 1.00 84.94 81 LYS A CA 1
ATOM 655 C C . LYS A 1 81 ? 15.011 -0.220 -18.042 1.00 84.94 81 LYS A C 1
ATOM 657 O O . LYS A 1 81 ? 15.522 -0.654 -17.009 1.00 84.94 81 LYS A O 1
ATOM 662 N N . THR A 1 82 ? 15.277 -0.714 -19.244 1.00 79.75 82 THR A N 1
ATOM 663 C CA . THR A 1 82 ? 16.419 -1.585 -19.535 1.00 79.75 82 THR A CA 1
ATOM 664 C C . THR A 1 82 ? 17.447 -0.808 -20.362 1.00 79.75 82 THR A C 1
ATOM 666 O O . THR A 1 82 ? 17.174 0.308 -20.817 1.00 79.75 82 THR A O 1
ATOM 669 N N . VAL A 1 83 ? 18.607 -1.419 -20.621 1.00 79.25 83 VAL A N 1
ATOM 670 C CA . VAL A 1 83 ? 19.663 -0.817 -21.457 1.00 79.25 83 VAL A CA 1
ATOM 671 C C . VAL A 1 83 ? 19.112 -0.367 -22.817 1.00 79.25 83 VAL A C 1
ATOM 673 O O . VAL A 1 83 ? 19.434 0.715 -23.298 1.00 79.25 83 VAL A O 1
ATOM 676 N N . SER A 1 84 ? 18.221 -1.158 -23.417 1.00 79.62 84 SER A N 1
ATOM 677 C CA . SER A 1 84 ? 17.751 -0.974 -24.795 1.00 79.62 84 SER A CA 1
ATOM 678 C C . SER A 1 84 ? 16.277 -0.581 -24.926 1.00 79.62 84 SER A C 1
ATOM 680 O O . SER A 1 84 ? 15.849 -0.205 -26.014 1.00 79.62 84 SER A O 1
ATOM 682 N N . SER A 1 85 ? 15.492 -0.618 -23.847 1.00 81.62 85 SER A N 1
ATOM 683 C CA . SER A 1 85 ? 14.057 -0.298 -23.885 1.00 81.62 85 SER A CA 1
ATOM 684 C C . SER A 1 85 ? 13.601 0.512 -22.676 1.00 81.62 85 SER A C 1
ATOM 686 O O . SER A 1 85 ? 14.268 0.549 -21.640 1.00 81.62 85 SER A O 1
ATOM 688 N N . LEU A 1 86 ? 12.468 1.190 -22.829 1.00 85.75 86 LEU A N 1
ATOM 689 C CA . LEU A 1 86 ? 11.717 1.818 -21.750 1.00 85.75 86 LEU A CA 1
ATOM 690 C C . LEU A 1 86 ? 10.257 1.410 -21.926 1.00 85.75 86 LEU A C 1
ATOM 692 O O . LEU A 1 86 ? 9.665 1.673 -22.970 1.00 85.75 86 LEU A O 1
ATOM 696 N N . GLU A 1 87 ? 9.705 0.771 -20.907 1.00 85.75 87 GLU A N 1
ATOM 697 C CA . GLU A 1 87 ? 8.315 0.335 -20.865 1.00 85.75 87 GLU A CA 1
ATOM 698 C C . GLU A 1 87 ? 7.589 1.133 -19.784 1.00 85.75 87 GLU A C 1
ATOM 700 O O . GLU A 1 87 ? 8.141 1.401 -18.713 1.00 85.75 87 GLU A O 1
ATOM 705 N N . THR A 1 88 ? 6.361 1.553 -20.074 1.00 89.94 88 THR A N 1
ATOM 706 C CA . THR A 1 88 ? 5.521 2.329 -19.155 1.00 89.94 88 THR A CA 1
ATOM 707 C C . THR A 1 88 ? 4.156 1.670 -19.045 1.00 89.94 88 THR A C 1
ATOM 709 O O . THR A 1 88 ? 3.561 1.302 -20.056 1.00 89.94 88 THR A O 1
ATOM 712 N N . ILE A 1 89 ? 3.677 1.507 -17.816 1.00 90.94 89 ILE A N 1
ATOM 713 C CA . ILE A 1 89 ? 2.410 0.852 -17.496 1.00 90.94 89 ILE A CA 1
ATOM 714 C C . ILE A 1 89 ? 1.630 1.795 -16.592 1.00 90.94 89 ILE A C 1
ATOM 716 O O . ILE A 1 89 ? 2.101 2.142 -15.509 1.00 90.94 89 ILE A O 1
ATOM 720 N N . ASP A 1 90 ? 0.440 2.186 -17.023 1.00 92.06 90 ASP A N 1
ATOM 721 C CA . ASP A 1 90 ? -0.486 2.957 -16.204 1.00 92.06 90 ASP A CA 1
ATOM 722 C C . ASP A 1 90 ? -1.511 2.028 -15.561 1.00 92.06 90 ASP A C 1
ATOM 724 O O . ASP A 1 90 ? -2.069 1.147 -16.217 1.00 92.06 90 ASP A O 1
ATOM 728 N N . THR A 1 91 ? -1.760 2.231 -14.270 1.00 92.56 91 THR A N 1
ATOM 729 C CA . THR A 1 91 ? -2.838 1.549 -13.556 1.00 92.56 91 THR A CA 1
ATOM 730 C C . THR A 1 91 ? -4.175 2.234 -13.846 1.00 92.56 91 THR A C 1
ATOM 732 O O . THR A 1 91 ? -4.239 3.435 -14.132 1.00 92.56 91 THR A O 1
ATOM 735 N N . ASN A 1 92 ? -5.268 1.482 -13.762 1.00 91.06 92 ASN A N 1
ATOM 736 C CA . ASN A 1 92 ? -6.619 1.999 -13.960 1.00 91.06 92 ASN A CA 1
ATOM 737 C C . ASN A 1 92 ? -7.169 2.655 -12.688 1.00 91.06 92 ASN A C 1
ATOM 739 O O . ASN A 1 92 ? -7.846 3.683 -12.768 1.00 91.06 92 ASN A O 1
ATOM 743 N N . ALA A 1 93 ? -6.861 2.098 -11.514 1.00 88.75 93 ALA A N 1
ATOM 744 C CA . ALA A 1 93 ? -7.384 2.582 -10.246 1.00 88.75 93 ALA A CA 1
ATOM 745 C C . ALA A 1 93 ? -6.719 3.891 -9.791 1.00 88.75 93 ALA A C 1
ATOM 747 O O . ALA A 1 93 ? -5.493 3.999 -9.688 1.00 88.75 93 ALA A O 1
ATOM 748 N N . SER A 1 94 ? -7.556 4.870 -9.444 1.00 90.56 94 SER A N 1
ATOM 749 C CA . SER A 1 94 ? -7.155 6.108 -8.768 1.00 90.56 94 SER A CA 1
ATOM 750 C C . SER A 1 94 ? -7.087 5.892 -7.258 1.00 90.56 94 SER A C 1
ATOM 752 O O . SER A 1 94 ? -8.077 5.494 -6.637 1.00 90.56 94 SER A O 1
ATOM 754 N N . LEU A 1 95 ? -5.934 6.177 -6.648 1.00 90.38 95 LEU A N 1
ATOM 755 C CA . LEU A 1 95 ? -5.737 5.986 -5.213 1.00 90.38 95 LEU A CA 1
ATOM 756 C C . LEU A 1 95 ? -6.245 7.201 -4.425 1.00 90.38 95 LEU A C 1
ATOM 758 O O . LEU A 1 95 ? -5.646 8.278 -4.421 1.00 90.38 95 LEU A O 1
ATOM 762 N N . LEU A 1 96 ? -7.354 7.020 -3.711 1.00 88.00 96 LEU A N 1
ATOM 763 C CA . LEU A 1 96 ? -7.847 8.022 -2.767 1.00 88.00 96 LEU A CA 1
ATOM 764 C C . LEU A 1 96 ? -6.843 8.243 -1.637 1.00 88.00 96 LEU A C 1
ATOM 766 O O . LEU A 1 96 ? -6.225 7.299 -1.144 1.00 88.00 96 LEU A O 1
ATOM 770 N N . THR A 1 97 ? -6.727 9.487 -1.191 1.00 86.56 97 THR A N 1
ATOM 771 C CA . THR A 1 97 ? -5.928 9.831 -0.018 1.00 86.56 97 THR A CA 1
ATOM 772 C C . THR A 1 97 ? -6.583 9.302 1.252 1.00 86.56 97 THR A C 1
ATOM 774 O O . THR A 1 97 ? -7.763 8.952 1.284 1.00 86.56 97 THR A O 1
ATOM 777 N N . ARG A 1 98 ? -5.790 9.233 2.318 1.00 83.69 98 ARG A N 1
ATOM 778 C CA . ARG A 1 98 ? -6.183 8.790 3.656 1.00 83.69 98 ARG A CA 1
ATOM 779 C C . ARG A 1 98 ? -6.760 7.376 3.695 1.00 83.69 98 ARG A C 1
ATOM 781 O O . ARG A 1 98 ? -7.600 7.058 4.534 1.00 83.69 98 ARG A O 1
ATOM 788 N N . ARG A 1 99 ? -6.276 6.516 2.796 1.00 83.50 99 ARG A N 1
ATOM 789 C CA . ARG A 1 99 ? -6.673 5.114 2.688 1.00 83.50 99 ARG A CA 1
ATOM 790 C C . ARG A 1 99 ? -5.458 4.224 2.474 1.00 83.50 99 ARG A C 1
ATOM 792 O O . ARG A 1 99 ? -4.516 4.606 1.782 1.00 83.50 99 ARG A O 1
ATOM 799 N N . TRP A 1 100 ? -5.498 3.040 3.077 1.00 87.38 100 TRP A N 1
ATOM 800 C CA . TRP A 1 100 ? -4.482 2.018 2.869 1.00 87.38 100 TRP A CA 1
ATOM 801 C C . TRP A 1 100 ? -4.741 1.236 1.586 1.00 87.38 100 TRP A C 1
ATOM 803 O O . TRP A 1 100 ? -5.858 0.779 1.348 1.00 87.38 100 TRP A O 1
ATOM 813 N N . TYR A 1 101 ? -3.678 1.012 0.823 1.00 88.81 101 TYR A N 1
ATOM 814 C CA . TYR A 1 101 ? -3.663 0.114 -0.323 1.00 88.81 101 TYR A CA 1
ATOM 815 C C . TYR A 1 101 ? -2.522 -0.875 -0.172 1.00 88.81 101 TYR A C 1
ATOM 817 O O . TYR A 1 101 ? -1.412 -0.487 0.193 1.00 88.81 101 TYR A O 1
ATOM 825 N N . SER A 1 102 ? -2.773 -2.142 -0.482 1.00 90.31 102 SER A N 1
ATOM 826 C CA . SER A 1 102 ? -1.686 -3.080 -0.735 1.00 90.31 102 SER A CA 1
ATOM 827 C C . SER A 1 102 ? -1.312 -2.996 -2.201 1.00 90.31 102 SER A C 1
ATOM 829 O O . SER A 1 102 ? -2.139 -3.269 -3.066 1.00 90.31 102 SER A O 1
ATOM 831 N N . ILE A 1 103 ? -0.075 -2.604 -2.470 1.00 92.75 103 ILE A N 1
ATOM 832 C CA . ILE A 1 103 ? 0.479 -2.553 -3.815 1.00 92.75 103 ILE A CA 1
ATOM 833 C C . ILE A 1 103 ? 1.394 -3.750 -3.979 1.00 92.75 103 ILE A C 1
ATOM 835 O O . ILE A 1 103 ? 2.177 -4.087 -3.087 1.00 92.75 103 ILE A O 1
ATOM 839 N N . SER A 1 104 ? 1.279 -4.428 -5.110 1.00 93.31 104 SER A N 1
ATOM 840 C CA . SER A 1 104 ? 2.224 -5.466 -5.491 1.00 93.31 104 SER A CA 1
ATOM 841 C C . SER A 1 104 ? 2.549 -5.361 -6.963 1.00 93.31 104 SER A C 1
ATOM 843 O O . SER A 1 104 ? 1.671 -5.075 -7.771 1.00 93.31 104 SER A O 1
ATOM 845 N N . TYR A 1 105 ? 3.798 -5.623 -7.318 1.00 91.94 105 TYR A N 1
ATOM 846 C CA . TYR A 1 105 ? 4.163 -5.860 -8.704 1.00 91.94 105 TYR A CA 1
ATOM 847 C C . TYR A 1 105 ? 4.973 -7.141 -8.812 1.00 91.94 105 TYR A C 1
ATOM 849 O O . TYR A 1 105 ? 5.777 -7.466 -7.934 1.00 91.94 105 TYR A O 1
ATOM 857 N N . THR A 1 106 ? 4.737 -7.861 -9.898 1.00 91.12 106 THR A N 1
ATOM 858 C CA . THR A 1 106 ? 5.428 -9.101 -10.222 1.00 91.12 106 THR A CA 1
ATOM 859 C C . THR A 1 106 ? 6.133 -8.920 -11.547 1.00 91.12 106 THR A C 1
ATOM 861 O O . THR A 1 106 ? 5.509 -8.544 -12.535 1.00 91.12 106 THR A O 1
ATOM 864 N N . ILE A 1 107 ? 7.428 -9.209 -11.570 1.00 86.12 107 ILE A N 1
ATOM 865 C CA . ILE A 1 107 ? 8.198 -9.347 -12.802 1.00 86.12 107 ILE A CA 1
ATOM 866 C C . ILE A 1 107 ? 8.308 -10.843 -13.079 1.00 86.12 107 ILE A C 1
ATOM 868 O O . ILE A 1 107 ? 8.743 -11.601 -12.209 1.00 86.12 107 ILE A O 1
ATOM 872 N N . THR A 1 108 ? 7.890 -11.263 -14.271 1.00 84.00 108 THR A N 1
ATOM 873 C CA . THR A 1 108 ? 7.896 -12.667 -14.705 1.00 84.00 108 THR A CA 1
ATOM 874 C C . THR A 1 108 ? 8.727 -12.808 -15.973 1.00 84.00 108 THR A C 1
ATOM 876 O O . THR A 1 108 ? 8.435 -12.176 -16.987 1.00 84.00 108 THR A O 1
ATOM 879 N N . ASN A 1 109 ? 9.793 -13.609 -15.923 1.00 76.62 109 ASN A N 1
ATOM 880 C CA . ASN A 1 109 ? 10.695 -13.781 -17.066 1.00 76.62 109 ASN A CA 1
ATOM 881 C C . ASN A 1 109 ? 10.161 -14.759 -18.119 1.00 76.62 109 ASN A C 1
ATOM 883 O O . ASN A 1 109 ? 10.403 -14.576 -19.303 1.00 76.62 109 ASN A O 1
ATOM 887 N N . ASP A 1 110 ? 9.432 -15.791 -17.699 1.00 74.75 110 ASP A N 1
ATOM 888 C CA . ASP A 1 110 ? 8.804 -16.782 -18.582 1.00 74.75 110 ASP A CA 1
ATOM 889 C C . ASP A 1 110 ? 7.733 -16.153 -19.483 1.00 74.75 110 ASP A C 1
ATOM 891 O O . ASP A 1 110 ? 7.687 -16.418 -20.681 1.00 74.75 110 ASP A O 1
ATOM 895 N N . LYS A 1 111 ? 6.908 -15.271 -18.913 1.00 76.06 111 LYS A N 1
ATOM 896 C CA . LYS A 1 111 ? 5.895 -14.488 -19.639 1.00 76.06 111 LYS A CA 1
ATOM 897 C C . LYS A 1 111 ? 6.457 -13.180 -20.189 1.00 76.06 111 LYS A C 1
ATOM 899 O O . LYS A 1 111 ? 5.768 -12.490 -20.937 1.00 76.06 111 LYS A O 1
ATOM 904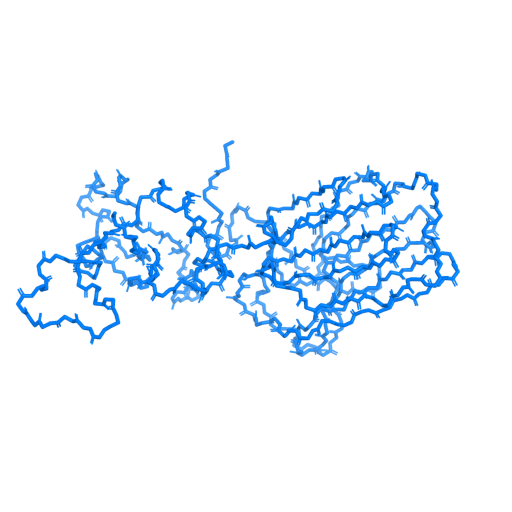 N N . ASN A 1 112 ? 7.683 -12.847 -19.782 1.00 79.56 112 ASN A N 1
ATOM 905 C CA . ASN A 1 112 ? 8.388 -11.617 -20.090 1.00 79.56 112 ASN A CA 1
ATOM 906 C C . ASN A 1 112 ? 7.472 -10.392 -19.935 1.00 79.56 112 ASN A C 1
ATOM 908 O O . ASN A 1 112 ? 7.253 -9.644 -20.883 1.00 79.56 112 ASN A O 1
ATOM 912 N N . ARG A 1 113 ? 6.855 -10.240 -18.756 1.00 82.81 113 ARG A N 1
ATOM 913 C CA . ARG A 1 113 ? 5.897 -9.163 -18.466 1.00 82.81 113 ARG A CA 1
ATOM 914 C C . ARG A 1 113 ? 5.943 -8.724 -17.008 1.00 82.81 113 ARG A C 1
ATOM 916 O O . ARG A 1 113 ? 6.438 -9.444 -16.134 1.00 82.81 113 ARG A O 1
ATOM 923 N N . ILE A 1 114 ? 5.373 -7.553 -16.760 1.00 87.00 114 ILE A N 1
ATOM 924 C CA . ILE A 1 114 ? 5.143 -7.007 -15.426 1.00 87.00 114 ILE A CA 1
ATOM 925 C C . ILE A 1 114 ? 3.642 -6.967 -15.178 1.00 87.00 114 ILE A C 1
ATOM 927 O O . ILE A 1 114 ? 2.905 -6.427 -15.998 1.00 87.00 114 ILE A O 1
ATOM 931 N N . ASP A 1 115 ? 3.215 -7.499 -14.039 1.00 90.94 115 ASP A N 1
ATOM 932 C CA . ASP A 1 115 ? 1.836 -7.439 -13.561 1.00 90.94 115 ASP A CA 1
ATOM 933 C C . ASP A 1 115 ? 1.769 -6.586 -12.291 1.00 90.94 115 ASP A C 1
ATOM 935 O O . ASP A 1 115 ? 2.579 -6.764 -11.378 1.00 90.94 115 ASP A O 1
ATOM 939 N N . ILE A 1 116 ? 0.800 -5.675 -12.220 1.00 92.31 116 ILE A N 1
ATOM 940 C CA . ILE A 1 116 ? 0.579 -4.765 -11.093 1.00 92.31 116 ILE A CA 1
ATOM 941 C C . ILE A 1 116 ? -0.770 -5.085 -10.463 1.00 92.31 116 ILE A C 1
ATOM 943 O O . ILE A 1 116 ? -1.784 -5.214 -11.149 1.00 92.31 116 ILE A O 1
ATOM 947 N N . TYR A 1 117 ? -0.775 -5.170 -9.137 1.00 92.19 117 TYR A N 1
ATOM 948 C CA . TYR A 1 117 ? -1.941 -5.499 -8.338 1.00 92.19 117 TYR A CA 1
ATOM 949 C C . TYR A 1 117 ? -2.178 -4.432 -7.272 1.00 92.19 117 TYR A C 1
ATOM 951 O O . TYR A 1 117 ? -1.253 -4.036 -6.554 1.00 92.19 117 TYR A O 1
ATOM 959 N N . ILE A 1 118 ? -3.434 -4.015 -7.131 1.00 91.12 118 ILE A N 1
ATOM 960 C CA . ILE A 1 118 ? -3.900 -3.082 -6.103 1.00 91.12 118 ILE A CA 1
ATOM 961 C C . ILE A 1 118 ? -4.940 -3.810 -5.255 1.00 91.12 118 ILE A C 1
ATOM 963 O O . ILE A 1 118 ? -5.933 -4.324 -5.761 1.00 91.12 118 ILE A O 1
ATOM 967 N N . ASN A 1 119 ? -4.690 -3.906 -3.949 1.00 87.88 119 ASN A N 1
ATOM 968 C CA . ASN A 1 119 ? -5.465 -4.720 -3.005 1.00 87.88 119 ASN A CA 1
ATOM 969 C C . ASN A 1 119 ? -5.630 -6.187 -3.451 1.00 87.88 119 ASN A C 1
ATOM 971 O O . ASN A 1 119 ? -6.641 -6.825 -3.168 1.00 87.88 119 ASN A O 1
ATOM 975 N N . GLY A 1 120 ? -4.622 -6.714 -4.152 1.00 86.75 120 GLY A N 1
ATOM 976 C CA . GLY A 1 120 ? -4.615 -8.072 -4.697 1.00 86.75 120 GLY A CA 1
ATOM 977 C C . GLY A 1 120 ? -5.410 -8.260 -5.993 1.00 86.75 120 GLY A C 1
ATOM 978 O O . GLY A 1 120 ? -5.425 -9.365 -6.525 1.00 86.75 120 GLY A O 1
ATOM 979 N N . ILE A 1 121 ? -6.033 -7.205 -6.525 1.00 87.44 121 ILE A N 1
ATOM 980 C CA . ILE A 1 121 ? -6.735 -7.219 -7.814 1.00 87.44 121 ILE A CA 1
ATOM 981 C C . ILE A 1 121 ? -5.763 -6.756 -8.901 1.00 87.44 121 ILE A C 1
ATOM 983 O O . ILE A 1 121 ? -5.079 -5.752 -8.715 1.00 87.44 121 ILE A O 1
ATOM 987 N N . HIS A 1 122 ? -5.682 -7.490 -10.013 1.00 90.94 122 HIS A N 1
ATOM 988 C CA . HIS A 1 122 ? -4.871 -7.107 -11.176 1.00 90.94 122 HIS A CA 1
ATOM 989 C C . HIS A 1 122 ? -5.403 -5.802 -11.772 1.00 90.94 122 HIS A C 1
ATOM 991 O O . HIS A 1 122 ? -6.591 -5.714 -12.074 1.00 90.94 122 HIS A O 1
ATOM 997 N N . ASP A 1 123 ? -4.545 -4.792 -11.902 1.00 92.19 123 ASP A N 1
ATOM 998 C CA . ASP A 1 123 ? -4.964 -3.441 -12.305 1.00 92.19 123 ASP A CA 1
ATOM 999 C C . ASP A 1 123 ? -4.168 -2.879 -13.491 1.00 92.19 123 ASP A C 1
ATOM 1001 O O . ASP A 1 123 ? -4.626 -1.967 -14.181 1.00 92.19 123 ASP A O 1
ATOM 1005 N N . GLY A 1 124 ? -2.995 -3.451 -13.769 1.00 87.88 124 GLY A N 1
ATOM 1006 C CA . GLY A 1 124 ? -2.174 -3.082 -14.914 1.00 87.88 124 GLY A CA 1
ATOM 1007 C C . GLY A 1 124 ? -1.214 -4.198 -15.301 1.00 87.88 124 GLY A C 1
ATOM 1008 O O . GLY A 1 124 ? -0.763 -4.970 -14.456 1.00 87.88 124 GLY A O 1
ATOM 1009 N N . GLN A 1 125 ? -0.882 -4.265 -16.586 1.00 85.19 125 GLN A N 1
ATOM 1010 C CA . GLN A 1 125 ? 0.162 -5.148 -17.098 1.00 85.19 125 GLN A CA 1
ATOM 1011 C C . GLN A 1 125 ? 0.944 -4.466 -18.214 1.00 85.19 125 GLN A C 1
ATOM 1013 O O . GLN A 1 125 ? 0.389 -3.656 -18.962 1.00 85.19 125 GLN A O 1
ATOM 1018 N N . SER A 1 126 ? 2.213 -4.832 -18.371 1.00 78.44 126 SER A N 1
ATOM 1019 C CA . SER A 1 126 ? 2.921 -4.553 -19.618 1.00 78.44 126 SER A CA 1
ATOM 1020 C C . SER A 1 126 ? 2.420 -5.476 -20.730 1.00 78.44 126 SER A C 1
ATOM 1022 O O . SER A 1 126 ? 1.932 -6.581 -20.479 1.00 78.44 126 SER A O 1
ATOM 1024 N N . GLY A 1 127 ? 2.634 -5.073 -21.984 1.00 70.06 127 GLY A N 1
ATOM 1025 C CA . GLY A 1 127 ? 2.769 -6.062 -23.055 1.00 70.06 127 GLY A CA 1
ATOM 1026 C C . GLY A 1 127 ? 3.959 -6.998 -22.793 1.00 70.06 127 GLY A C 1
ATOM 1027 O O . GLY A 1 127 ? 4.688 -6.839 -21.808 1.00 70.06 127 GLY A O 1
ATOM 1028 N N . VAL A 1 128 ? 4.186 -7.961 -23.689 1.00 71.06 128 VAL A N 1
ATOM 1029 C CA . VAL A 1 128 ? 5.445 -8.725 -23.685 1.00 71.06 128 VAL A CA 1
ATOM 1030 C C . VAL A 1 128 ? 6.593 -7.722 -23.816 1.00 71.06 128 VAL A C 1
ATOM 1032 O O . VAL A 1 128 ? 6.631 -6.958 -24.783 1.00 71.06 128 VAL A O 1
ATOM 1035 N N . LEU A 1 129 ? 7.484 -7.679 -22.826 1.00 70.06 129 LEU A N 1
ATOM 1036 C CA . LEU A 1 129 ? 8.590 -6.729 -22.778 1.00 70.06 129 LEU A CA 1
ATOM 1037 C C . LEU A 1 129 ? 9.438 -6.913 -24.036 1.00 70.06 129 LEU A C 1
ATOM 1039 O O . LEU A 1 129 ? 9.820 -8.025 -24.397 1.00 70.06 129 LEU A O 1
ATOM 1043 N N . LYS A 1 130 ? 9.753 -5.821 -24.730 1.00 64.19 130 LYS A N 1
ATOM 1044 C CA . LYS A 1 130 ? 10.464 -5.908 -26.018 1.00 64.19 130 LYS A CA 1
ATOM 1045 C C . LYS A 1 130 ? 11.890 -6.437 -25.888 1.00 64.19 130 LYS A C 1
ATOM 1047 O O . LYS A 1 130 ? 12.512 -6.787 -26.888 1.00 64.19 130 LYS A O 1
ATOM 1052 N N . THR A 1 131 ? 12.419 -6.480 -24.672 1.00 61.00 131 THR A N 1
ATOM 1053 C CA . THR A 1 131 ? 13.773 -6.921 -24.374 1.00 61.00 131 THR A CA 1
ATOM 1054 C C . THR A 1 131 ? 13.744 -7.836 -23.161 1.00 61.00 131 THR A C 1
ATOM 1056 O O . THR A 1 131 ? 13.144 -7.511 -22.137 1.00 61.00 131 THR A O 1
ATOM 1059 N N . ASN A 1 132 ? 14.408 -8.987 -23.274 1.00 59.44 132 ASN A N 1
ATOM 1060 C CA . ASN A 1 132 ? 14.665 -9.831 -22.115 1.00 59.44 132 ASN A CA 1
ATOM 1061 C C . ASN A 1 132 ? 15.501 -9.013 -21.126 1.00 59.44 132 ASN A C 1
ATOM 1063 O O . ASN A 1 132 ? 16.510 -8.418 -21.516 1.00 59.44 132 ASN A O 1
ATOM 1067 N N . ARG A 1 133 ? 15.102 -8.979 -19.850 1.00 62.62 133 ARG A N 1
ATOM 1068 C CA . ARG A 1 133 ? 15.974 -8.463 -18.790 1.00 62.62 133 ARG A CA 1
ATOM 1069 C C . ARG A 1 133 ? 17.247 -9.305 -18.823 1.00 62.62 133 ARG A C 1
ATOM 1071 O O . ARG A 1 133 ? 17.197 -10.505 -18.566 1.00 62.62 133 ARG A O 1
ATOM 1078 N N . GLU A 1 134 ? 18.365 -8.704 -19.227 1.00 55.88 134 GLU A N 1
ATOM 1079 C CA . GLU A 1 134 ? 19.633 -9.424 -19.304 1.00 55.88 134 GLU A CA 1
ATOM 1080 C C . GLU A 1 134 ? 19.929 -10.087 -17.957 1.00 55.88 134 GLU A C 1
ATOM 1082 O O . GLU A 1 134 ? 19.910 -9.439 -16.913 1.00 55.88 134 GLU A O 1
ATOM 1087 N N . THR A 1 135 ? 20.205 -11.389 -18.000 1.00 50.59 135 THR A N 1
ATOM 1088 C CA . THR A 1 135 ? 20.332 -12.310 -16.859 1.00 50.59 135 THR A CA 1
ATOM 1089 C C . THR A 1 135 ? 21.589 -12.097 -16.013 1.00 50.59 135 THR A C 1
ATOM 1091 O O . THR A 1 135 ? 22.010 -12.993 -15.275 1.00 50.59 135 THR A O 1
ATOM 1094 N N . THR A 1 136 ? 22.245 -10.945 -16.127 1.00 51.69 136 THR A N 1
ATOM 1095 C CA . THR A 1 136 ? 23.357 -10.609 -15.245 1.00 51.69 136 THR A CA 1
ATOM 1096 C C . THR A 1 136 ? 22.787 -10.319 -13.860 1.00 51.69 136 THR A C 1
ATOM 1098 O O . THR A 1 136 ? 21.799 -9.605 -13.720 1.00 51.69 136 THR A O 1
ATOM 1101 N N . LYS A 1 137 ? 23.364 -10.928 -12.815 1.00 60.34 137 LYS A N 1
ATOM 1102 C CA . LYS A 1 137 ? 22.982 -10.657 -11.422 1.00 60.34 137 LYS A CA 1
ATOM 1103 C C . LYS A 1 137 ? 23.291 -9.194 -11.111 1.00 60.34 137 LYS A C 1
ATOM 1105 O O . LYS A 1 137 ? 24.403 -8.874 -10.703 1.00 60.34 137 LYS A O 1
ATOM 1110 N N . VAL A 1 138 ? 22.323 -8.319 -11.334 1.00 69.31 138 VAL A N 1
ATOM 1111 C CA . VAL A 1 138 ? 22.414 -6.912 -10.970 1.00 69.31 138 VAL A CA 1
ATOM 1112 C C . VAL A 1 138 ? 21.891 -6.768 -9.547 1.00 69.31 138 VAL A C 1
ATOM 1114 O O . VAL A 1 138 ? 20.864 -7.336 -9.177 1.00 69.31 138 VAL A O 1
ATOM 1117 N N . THR A 1 139 ? 22.624 -6.041 -8.716 1.00 76.38 139 THR A N 1
ATOM 1118 C CA . THR A 1 139 ? 22.144 -5.611 -7.405 1.00 76.38 139 THR A CA 1
ATOM 1119 C C . THR A 1 139 ? 21.591 -4.208 -7.530 1.00 76.38 139 THR A C 1
ATOM 1121 O O . THR A 1 139 ? 22.267 -3.323 -8.052 1.00 76.38 139 THR A O 1
ATOM 1124 N N . PHE A 1 140 ? 20.388 -4.003 -7.016 1.00 82.25 140 PHE A N 1
ATOM 1125 C CA . PHE A 1 140 ? 19.729 -2.709 -7.015 1.00 82.25 140 PHE A CA 1
ATOM 1126 C C . PHE A 1 140 ? 19.612 -2.185 -5.588 1.00 82.25 140 PHE A C 1
ATOM 1128 O O . PHE A 1 140 ? 19.384 -2.944 -4.641 1.00 82.25 140 PHE A O 1
ATOM 1135 N N . ASN A 1 141 ? 19.692 -0.867 -5.446 1.00 86.19 141 ASN A N 1
ATOM 1136 C CA . ASN A 1 141 ? 19.250 -0.198 -4.230 1.00 86.19 141 ASN A CA 1
ATOM 1137 C C . ASN A 1 141 ? 17.770 0.128 -4.378 1.00 86.19 141 ASN A C 1
ATOM 1139 O O . ASN A 1 141 ? 17.382 0.814 -5.318 1.00 86.19 141 ASN A O 1
ATOM 1143 N N . TYR A 1 142 ? 16.948 -0.381 -3.469 1.00 89.50 142 TYR A N 1
ATOM 1144 C CA . TYR A 1 142 ? 15.511 -0.131 -3.471 1.00 89.50 142 TYR A CA 1
ATOM 1145 C C . TYR A 1 142 ? 15.244 1.104 -2.631 1.00 89.50 142 TYR A C 1
ATOM 1147 O O . TYR A 1 142 ? 15.449 1.088 -1.420 1.00 89.50 142 TYR A O 1
ATOM 1155 N N . VAL A 1 143 ? 14.807 2.174 -3.275 1.00 91.31 143 VAL A N 1
ATOM 1156 C CA . VAL A 1 143 ? 14.531 3.463 -2.656 1.00 91.31 143 VAL A CA 1
ATOM 1157 C C . VAL A 1 143 ? 13.027 3.652 -2.582 1.00 91.31 143 VAL A C 1
ATOM 1159 O O . VAL A 1 143 ? 12.339 3.626 -3.596 1.00 91.31 143 VAL A O 1
ATOM 1162 N N . PHE A 1 144 ? 12.509 3.852 -1.379 1.00 90.94 144 PHE A N 1
ATOM 1163 C CA . PHE A 1 144 ? 11.117 4.216 -1.155 1.00 90.94 144 PHE A CA 1
ATOM 1164 C C . PHE A 1 144 ? 11.030 5.686 -0.769 1.00 90.94 144 PHE A C 1
ATOM 1166 O O . PHE A 1 144 ? 11.750 6.135 0.121 1.00 90.94 144 PHE A O 1
ATOM 1173 N N . GLY A 1 145 ? 10.127 6.412 -1.421 1.00 89.00 145 GLY A N 1
ATOM 1174 C CA . GLY A 1 145 ? 9.787 7.792 -1.097 1.00 89.00 145 GLY A CA 1
ATOM 1175 C C . GLY A 1 145 ? 10.515 8.871 -1.880 1.00 89.00 145 GLY A C 1
ATOM 1176 O O . GLY A 1 145 ? 10.255 10.028 -1.595 1.00 89.00 145 GLY A O 1
ATOM 1177 N N . LYS A 1 146 ? 11.375 8.546 -2.856 1.00 87.31 146 LYS A N 1
ATOM 1178 C CA . LYS A 1 146 ? 11.877 9.511 -3.853 1.00 87.31 146 LYS A CA 1
ATOM 1179 C C . LYS A 1 146 ? 12.570 8.831 -5.036 1.00 87.31 146 LYS A C 1
ATOM 1181 O O . LYS A 1 146 ? 12.981 7.676 -4.927 1.00 87.31 146 LYS A O 1
ATOM 1186 N N . SER A 1 147 ? 12.821 9.601 -6.092 1.00 89.06 147 SER A N 1
ATOM 1187 C CA . SER A 1 147 ? 13.801 9.283 -7.136 1.00 89.06 147 SER A CA 1
ATOM 1188 C C . SER A 1 147 ? 14.745 10.473 -7.352 1.00 89.06 147 SER A C 1
ATOM 1190 O O . SER A 1 147 ? 14.503 11.551 -6.806 1.00 89.06 147 SER A O 1
ATOM 1192 N N . PRO A 1 148 ? 15.852 10.321 -8.100 1.00 85.81 148 PRO A N 1
ATOM 1193 C CA . PRO A 1 148 ? 16.756 11.441 -8.360 1.00 85.81 148 PRO A CA 1
ATOM 1194 C C . PRO A 1 148 ? 16.097 12.608 -9.116 1.00 85.81 148 PRO A C 1
ATOM 1196 O O . PRO A 1 148 ? 16.556 13.740 -8.992 1.00 85.81 148 PRO A O 1
ATOM 1199 N N . GLN A 1 149 ? 15.043 12.347 -9.898 1.00 86.19 149 GLN A N 1
ATOM 1200 C CA . GLN A 1 149 ? 14.393 13.337 -10.764 1.00 86.19 149 GLN A CA 1
ATOM 1201 C C . GLN A 1 149 ? 13.065 13.867 -10.212 1.00 86.19 149 GLN A C 1
ATOM 1203 O O . GLN A 1 149 ? 12.610 14.921 -10.656 1.00 86.19 149 GLN A O 1
ATOM 1208 N N . LEU A 1 150 ? 12.424 13.154 -9.282 1.00 89.00 150 LEU A N 1
ATOM 1209 C CA . LEU A 1 150 ? 11.094 13.497 -8.781 1.00 89.00 150 LEU A CA 1
ATOM 1210 C C . LEU A 1 150 ? 11.081 13.636 -7.261 1.00 89.00 150 LEU A C 1
ATOM 1212 O O . LEU A 1 150 ? 11.699 12.854 -6.535 1.00 89.00 150 LEU A O 1
ATOM 1216 N N . LYS A 1 151 ? 10.285 14.599 -6.786 1.00 88.81 151 LYS A N 1
ATOM 1217 C CA . LYS A 1 151 ? 9.993 14.762 -5.360 1.00 88.81 151 LYS A CA 1
ATOM 1218 C C . LYS A 1 151 ? 9.332 13.509 -4.786 1.00 88.81 151 LYS A C 1
ATOM 1220 O O . LYS A 1 151 ? 8.652 12.758 -5.498 1.00 88.81 151 LYS A O 1
ATOM 1225 N N . GLY A 1 152 ? 9.498 13.322 -3.484 1.00 88.62 152 GLY A N 1
ATOM 1226 C CA . GLY A 1 152 ? 8.849 12.250 -2.755 1.00 88.62 152 GLY A CA 1
ATOM 1227 C C . GLY A 1 152 ? 7.336 12.387 -2.652 1.00 88.62 152 GLY A C 1
ATOM 1228 O O . GLY A 1 152 ? 6.730 13.402 -3.018 1.00 88.62 152 GLY A O 1
ATOM 1229 N N . VAL A 1 153 ? 6.717 11.330 -2.137 1.00 88.12 153 VAL A N 1
ATOM 1230 C CA . VAL A 1 153 ? 5.296 11.288 -1.787 1.00 88.12 153 VAL A CA 1
ATOM 1231 C C . VAL A 1 153 ? 5.130 11.436 -0.274 1.00 88.12 153 VAL A C 1
ATOM 1233 O O . VAL A 1 153 ? 5.834 10.789 0.497 1.00 88.12 153 VAL A O 1
ATOM 1236 N N . ASN A 1 154 ? 4.157 12.243 0.162 1.00 88.56 154 ASN A N 1
ATOM 1237 C CA . ASN A 1 154 ? 3.749 12.273 1.566 1.00 88.56 154 ASN A CA 1
ATOM 1238 C C . ASN A 1 154 ? 2.863 11.054 1.870 1.00 88.56 154 ASN A C 1
ATOM 1240 O O . ASN A 1 154 ? 1.654 11.060 1.609 1.00 88.56 154 ASN A O 1
ATOM 1244 N N . ALA A 1 155 ? 3.472 9.983 2.372 1.00 88.62 155 ALA A N 1
ATOM 1245 C CA . ALA A 1 155 ? 2.804 8.703 2.568 1.00 88.62 155 ALA A CA 1
ATOM 1246 C C . ALA A 1 155 ? 3.352 7.936 3.773 1.00 88.62 155 ALA A C 1
ATOM 1248 O O . ALA A 1 155 ? 4.449 8.200 4.247 1.00 88.62 155 ALA A O 1
ATOM 1249 N N . TYR A 1 156 ? 2.594 6.950 4.245 1.00 89.00 156 TYR A N 1
ATOM 1250 C CA . TYR A 1 156 ? 3.136 5.887 5.086 1.00 89.00 156 TYR A CA 1
ATOM 1251 C C . TYR A 1 156 ? 3.373 4.627 4.257 1.00 89.00 156 TYR A C 1
ATOM 1253 O O . TYR A 1 156 ? 2.547 4.303 3.403 1.00 89.00 156 TYR A O 1
ATOM 1261 N N . ILE A 1 157 ? 4.457 3.901 4.537 1.00 89.25 157 ILE A N 1
ATOM 1262 C CA . ILE A 1 157 ? 4.732 2.571 3.976 1.00 89.25 157 ILE A CA 1
ATOM 1263 C C . ILE A 1 157 ? 4.842 1.537 5.089 1.00 89.25 157 ILE A C 1
ATOM 1265 O O . ILE A 1 157 ? 5.436 1.784 6.137 1.00 89.25 157 ILE A O 1
ATOM 1269 N N . ASP A 1 158 ? 4.277 0.359 4.857 1.00 87.31 158 ASP A N 1
ATOM 1270 C CA . ASP A 1 158 ? 4.260 -0.728 5.827 1.00 87.31 158 ASP A CA 1
ATOM 1271 C C . ASP A 1 158 ? 4.427 -2.097 5.145 1.00 87.31 158 ASP A C 1
ATOM 1273 O O . ASP A 1 158 ? 4.118 -2.257 3.964 1.00 87.31 158 ASP A O 1
ATOM 1277 N N . LYS A 1 159 ? 4.925 -3.086 5.897 1.00 86.75 159 LYS A N 1
ATOM 1278 C CA . LYS A 1 159 ? 5.110 -4.488 5.477 1.00 86.75 159 LYS A CA 1
ATOM 1279 C C . LYS A 1 159 ? 5.723 -4.647 4.074 1.00 86.75 159 LYS A C 1
ATOM 1281 O O . LYS A 1 159 ? 5.130 -5.290 3.210 1.00 86.75 159 LYS A O 1
ATOM 1286 N N . VAL A 1 160 ? 6.909 -4.082 3.847 1.00 88.62 160 VAL A N 1
ATOM 1287 C CA . VAL A 1 160 ? 7.659 -4.333 2.605 1.00 88.62 160 VAL A CA 1
ATOM 1288 C C . VAL A 1 160 ? 8.137 -5.785 2.586 1.00 88.62 160 VAL A C 1
ATOM 1290 O O . VAL A 1 160 ? 8.835 -6.234 3.493 1.00 88.62 160 VAL A O 1
ATOM 1293 N N . GLN A 1 161 ? 7.755 -6.519 1.548 1.00 90.56 161 GLN A N 1
ATOM 1294 C CA . GLN A 1 161 ? 8.067 -7.927 1.345 1.00 90.56 161 GLN A CA 1
ATOM 1295 C C . GLN A 1 161 ? 8.579 -8.126 -0.082 1.00 90.56 161 GLN A C 1
ATOM 1297 O O . GLN A 1 161 ? 7.975 -7.648 -1.043 1.00 90.56 161 GLN A O 1
ATOM 1302 N N . ILE A 1 162 ? 9.695 -8.839 -0.219 1.00 90.44 162 ILE A N 1
ATOM 1303 C CA . ILE A 1 162 ? 10.325 -9.141 -1.506 1.00 90.44 162 ILE A CA 1
ATOM 1304 C C . ILE A 1 162 ? 10.436 -10.659 -1.614 1.00 90.44 162 ILE A C 1
ATOM 1306 O O . ILE A 1 162 ? 11.015 -11.311 -0.747 1.00 90.44 162 ILE A O 1
ATOM 1310 N N . TYR A 1 163 ? 9.875 -11.219 -2.679 1.00 91.75 163 TYR A N 1
ATOM 1311 C CA . TYR A 1 163 ? 9.816 -12.655 -2.924 1.00 91.75 163 TYR A CA 1
ATOM 1312 C C . TYR A 1 163 ? 10.617 -13.002 -4.168 1.00 91.75 163 TYR A C 1
ATOM 1314 O O . TYR A 1 163 ? 10.430 -12.398 -5.218 1.00 91.75 163 TYR A O 1
ATOM 1322 N N . SER A 1 164 ? 11.438 -14.046 -4.098 1.00 89.62 164 SER A N 1
ATOM 1323 C CA . SER A 1 164 ? 12.214 -14.553 -5.237 1.00 89.62 164 SER A CA 1
ATOM 1324 C C . SER A 1 164 ? 11.399 -15.420 -6.211 1.00 89.62 164 SER A C 1
ATOM 1326 O O . SER A 1 164 ? 11.950 -16.347 -6.805 1.00 89.62 164 SER A O 1
ATOM 1328 N N . ARG A 1 165 ? 10.082 -15.199 -6.294 1.00 90.81 165 ARG A N 1
ATOM 1329 C CA . ARG A 1 165 ? 9.137 -15.941 -7.138 1.00 90.81 165 ARG A CA 1
ATOM 1330 C C . ARG A 1 165 ? 7.915 -15.092 -7.485 1.00 90.81 165 ARG A C 1
ATOM 1332 O O . ARG A 1 165 ? 7.670 -14.068 -6.845 1.00 90.81 165 ARG A O 1
ATOM 1339 N N . GLU A 1 166 ? 7.140 -15.564 -8.455 1.00 91.00 166 GLU A N 1
ATOM 1340 C CA . GLU A 1 166 ? 5.782 -15.084 -8.715 1.00 91.00 166 GLU A CA 1
ATOM 1341 C C . GLU A 1 166 ? 4.873 -15.532 -7.560 1.00 91.00 166 GLU A C 1
ATOM 1343 O O . GLU A 1 166 ? 4.914 -16.692 -7.126 1.00 91.00 166 GLU A O 1
ATOM 1348 N N . LEU A 1 167 ? 4.106 -14.587 -7.018 1.00 91.88 167 LEU A N 1
ATOM 1349 C CA . LEU A 1 167 ? 3.009 -14.886 -6.106 1.00 91.88 167 LEU A CA 1
ATOM 1350 C C . LEU A 1 167 ? 1.744 -15.164 -6.918 1.00 91.88 167 LEU A C 1
ATOM 1352 O O . LEU A 1 167 ? 1.433 -14.444 -7.865 1.00 91.88 167 LEU A O 1
ATOM 1356 N N . GLN A 1 168 ? 0.999 -16.193 -6.527 1.00 87.50 168 GLN A N 1
ATOM 1357 C CA . GLN A 1 168 ? -0.324 -16.460 -7.085 1.00 87.50 168 GLN A CA 1
ATOM 1358 C C . GLN A 1 168 ? -1.292 -15.330 -6.694 1.00 87.50 168 GLN A C 1
ATOM 1360 O O . GLN A 1 168 ? -1.149 -14.761 -5.606 1.00 87.50 168 GLN A O 1
ATOM 1365 N N . PRO A 1 169 ? -2.336 -15.041 -7.495 1.00 81.88 169 PRO A N 1
ATOM 1366 C CA . PRO A 1 169 ? -3.351 -14.055 -7.126 1.00 81.88 169 PRO A CA 1
ATOM 1367 C C . PRO A 1 169 ? -3.935 -14.280 -5.722 1.00 81.88 169 PRO A C 1
ATOM 1369 O O . PRO A 1 169 ? -4.105 -13.325 -4.973 1.00 81.88 169 PRO A O 1
ATOM 1372 N N . SER A 1 170 ? -4.142 -15.534 -5.305 1.00 80.94 170 SER A N 1
ATOM 1373 C CA . SER A 1 170 ? -4.617 -15.878 -3.955 1.00 80.94 170 SER A CA 1
ATOM 1374 C C . SER A 1 170 ? -3.666 -15.475 -2.821 1.00 80.94 170 SER A C 1
ATOM 1376 O O . SER A 1 170 ? -4.120 -15.224 -1.7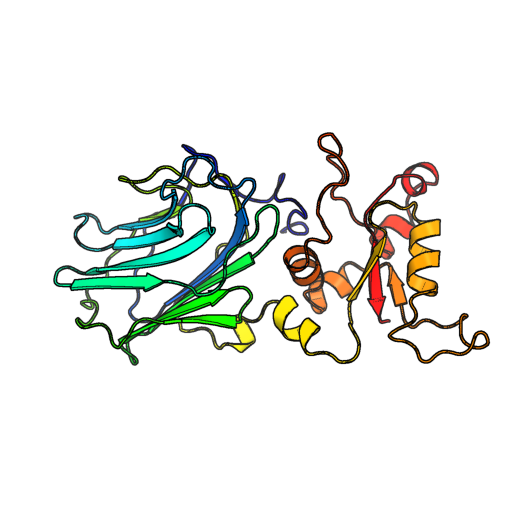11 1.00 80.94 170 SER A O 1
ATOM 1378 N N . GLU A 1 171 ? -2.363 -15.371 -3.086 1.00 85.25 171 GLU A N 1
ATOM 1379 C CA . GLU A 1 171 ? -1.349 -14.907 -2.126 1.00 85.25 171 GLU A CA 1
ATOM 1380 C C . GLU A 1 171 ? -1.233 -13.369 -2.106 1.00 85.25 171 GLU A C 1
ATOM 1382 O O . GLU A 1 171 ? -0.728 -12.758 -1.153 1.00 85.25 171 GLU A O 1
ATOM 1387 N N . LEU A 1 172 ? -1.690 -12.724 -3.181 1.00 83.62 172 LEU A N 1
ATOM 1388 C CA . LEU A 1 172 ? -1.734 -11.271 -3.323 1.00 83.62 172 LEU A CA 1
ATOM 1389 C C . LEU A 1 172 ? -3.008 -10.674 -2.739 1.00 83.62 172 LEU A C 1
ATOM 1391 O O . LEU A 1 172 ? -2.943 -9.567 -2.197 1.00 83.62 172 LEU A O 1
ATOM 1395 N N . ILE A 1 173 ? -4.120 -11.414 -2.804 1.00 74.25 173 ILE A N 1
ATOM 1396 C CA . ILE A 1 173 ? -5.391 -11.064 -2.173 1.00 74.25 173 ILE A CA 1
ATOM 1397 C C . ILE A 1 173 ? -5.128 -10.666 -0.724 1.00 74.25 173 ILE A C 1
ATOM 1399 O O . ILE A 1 173 ? -4.636 -11.432 0.104 1.00 74.25 173 ILE A O 1
ATOM 1403 N N . THR A 1 174 ? -5.435 -9.411 -0.422 1.00 67.44 174 THR A N 1
ATOM 1404 C CA . THR A 1 174 ? -5.597 -8.974 0.956 1.00 67.44 174 THR A CA 1
ATOM 1405 C C . THR A 1 174 ? -7.004 -9.343 1.402 1.00 67.44 174 THR A C 1
ATOM 1407 O O . THR A 1 174 ? -7.898 -9.476 0.562 1.00 67.44 174 THR A O 1
ATOM 1410 N N . GLY A 1 175 ? -7.235 -9.459 2.716 1.00 63.50 175 GLY A N 1
ATOM 1411 C CA . GLY A 1 175 ? -8.576 -9.709 3.264 1.00 63.50 175 GLY A CA 1
ATOM 1412 C C . GLY A 1 175 ? -9.670 -8.836 2.626 1.00 63.50 175 GLY A C 1
ATOM 1413 O O . GLY A 1 175 ? -10.796 -9.287 2.500 1.00 63.50 175 GLY A O 1
ATOM 1414 N N . TYR A 1 176 ? -9.327 -7.642 2.116 1.00 63.22 176 TYR A N 1
ATOM 1415 C CA . TYR A 1 176 ? -10.169 -6.786 1.265 1.00 63.22 176 TYR A CA 1
ATOM 1416 C C . TYR A 1 176 ? -10.878 -7.507 0.114 1.00 63.22 176 TYR A C 1
ATOM 1418 O O . TYR A 1 176 ? -12.107 -7.514 0.078 1.00 63.22 176 TYR A O 1
ATOM 1426 N N . ALA A 1 177 ? -10.136 -8.111 -0.818 1.00 62.94 177 ALA A N 1
ATOM 1427 C CA . ALA A 1 177 ? -10.737 -8.696 -2.016 1.00 62.94 177 ALA A CA 1
ATOM 1428 C C . ALA A 1 177 ? -11.523 -9.979 -1.695 1.00 62.94 177 ALA A C 1
ATOM 1430 O O . ALA A 1 177 ? -12.577 -10.218 -2.277 1.00 62.94 177 ALA A O 1
ATOM 1431 N N . PHE A 1 178 ? -11.058 -10.767 -0.719 1.00 65.25 178 PHE A N 1
ATOM 1432 C CA . PHE A 1 178 ? -11.777 -11.957 -0.260 1.00 65.25 178 PHE A CA 1
ATOM 1433 C C . PHE A 1 178 ? -13.093 -11.592 0.438 1.00 65.25 178 PHE A C 1
ATOM 1435 O O . PHE A 1 178 ? -14.153 -12.083 0.058 1.00 65.25 178 PHE A O 1
ATOM 1442 N N . LEU A 1 179 ? -13.056 -10.692 1.421 1.00 65.62 179 LEU A N 1
ATOM 1443 C CA . LEU A 1 179 ? -14.225 -10.358 2.235 1.00 65.62 179 LEU A CA 1
ATOM 1444 C C . LEU A 1 179 ? -15.293 -9.579 1.455 1.00 65.62 179 LEU A C 1
ATOM 1446 O O . LEU A 1 179 ? -16.468 -9.721 1.773 1.00 65.62 179 LEU A O 1
ATOM 1450 N N . GLN A 1 180 ? -14.934 -8.828 0.405 1.00 65.62 180 GLN A N 1
ATOM 1451 C CA . GLN A 1 180 ? -15.931 -8.230 -0.499 1.00 65.62 180 GLN A CA 1
ATOM 1452 C C . GLN A 1 180 ? -16.732 -9.261 -1.299 1.00 65.62 180 GLN A C 1
ATOM 1454 O O . GLN A 1 180 ? -17.845 -8.965 -1.724 1.00 65.62 180 GLN A O 1
ATOM 1459 N N . SER A 1 181 ? -16.181 -10.458 -1.512 1.00 63.41 181 SER A N 1
ATOM 1460 C CA . SER A 1 181 ? -16.872 -11.533 -2.232 1.00 63.41 181 SER A CA 1
ATOM 1461 C C . SER A 1 181 ? -17.795 -12.367 -1.339 1.00 63.41 181 SER A C 1
ATOM 1463 O O . SER A 1 181 ? -18.586 -13.164 -1.846 1.00 63.41 181 SER A O 1
ATOM 1465 N N . LEU A 1 182 ? -17.712 -12.201 -0.014 1.00 67.69 182 LEU A N 1
ATOM 1466 C CA . LEU A 1 182 ? -18.543 -12.950 0.916 1.00 67.69 182 LEU A CA 1
ATOM 1467 C C . LEU A 1 182 ? -19.948 -12.360 0.986 1.00 67.69 182 LEU A C 1
ATOM 1469 O O . LEU A 1 182 ? -20.133 -11.158 1.159 1.00 67.69 182 LEU A O 1
ATOM 1473 N N . LYS A 1 183 ? -20.943 -13.247 0.913 1.00 64.94 183 LYS A N 1
ATOM 1474 C CA . LYS A 1 183 ? -22.355 -12.901 1.108 1.00 64.94 183 LYS A CA 1
ATOM 1475 C C . LYS A 1 183 ? -22.625 -12.395 2.533 1.00 64.94 183 LYS A C 1
ATOM 1477 O O . LYS A 1 183 ? -23.415 -11.472 2.696 1.00 64.94 183 LYS A O 1
ATOM 1482 N N . ASP A 1 184 ? -21.901 -12.948 3.511 1.00 69.00 184 ASP A N 1
ATOM 1483 C CA . ASP A 1 184 ? -21.942 -12.546 4.918 1.00 69.00 184 ASP A CA 1
ATOM 1484 C C . ASP A 1 184 ? -20.541 -12.087 5.372 1.00 69.00 184 ASP A C 1
ATOM 1486 O O . ASP A 1 184 ? -19.590 -12.877 5.318 1.00 69.00 184 ASP A O 1
ATOM 1490 N N . PRO A 1 185 ? -20.368 -10.840 5.840 1.00 73.50 185 PRO A N 1
ATOM 1491 C CA . PRO A 1 185 ? -19.054 -10.324 6.208 1.00 73.50 185 PRO A CA 1
ATOM 1492 C C . PRO A 1 185 ? -18.560 -10.921 7.535 1.00 73.50 185 PRO A C 1
ATOM 1494 O O . PRO A 1 185 ? -19.174 -10.728 8.579 1.00 73.50 185 PRO A O 1
ATOM 1497 N N . VAL A 1 186 ? -17.404 -11.592 7.534 1.00 83.19 186 VAL A N 1
ATOM 1498 C CA . VAL A 1 186 ? -16.774 -12.139 8.763 1.00 83.19 186 VAL A CA 1
ATOM 1499 C C . VAL A 1 186 ? -16.422 -11.033 9.766 1.00 83.19 186 VAL A C 1
ATOM 1501 O O . VAL A 1 186 ? -16.451 -11.252 10.977 1.00 83.19 186 VAL A O 1
ATOM 1504 N N . ILE A 1 187 ? -16.126 -9.836 9.259 1.00 86.69 187 ILE A N 1
ATOM 1505 C CA . ILE A 1 187 ? -15.793 -8.650 10.040 1.00 86.69 187 ILE A CA 1
ATOM 1506 C C . ILE A 1 187 ? -16.551 -7.437 9.510 1.00 86.69 187 ILE A C 1
ATOM 1508 O O . ILE A 1 187 ? -16.647 -7.214 8.302 1.00 86.69 187 ILE A O 1
ATOM 1512 N N . VAL A 1 188 ? -17.061 -6.627 10.428 1.00 87.75 188 VAL A N 1
ATOM 1513 C CA . VAL A 1 188 ? -17.809 -5.407 10.127 1.00 87.75 188 VAL A CA 1
ATOM 1514 C C . VAL A 1 188 ? -17.367 -4.268 11.033 1.00 87.75 188 VAL A C 1
ATOM 1516 O O . VAL A 1 188 ? -16.896 -4.475 12.154 1.00 87.75 188 VAL A O 1
ATOM 1519 N N . HIS A 1 189 ? -17.520 -3.044 10.541 1.00 88.00 189 HIS A N 1
ATOM 1520 C CA . HIS A 1 189 ? -17.325 -1.859 11.357 1.00 88.00 189 HIS A CA 1
ATOM 1521 C C . HIS A 1 189 ? -18.507 -1.696 12.313 1.00 88.00 189 HIS A C 1
ATOM 1523 O O . HIS A 1 189 ? -19.650 -1.635 11.866 1.00 88.00 189 HIS A O 1
ATOM 1529 N N . GLY A 1 190 ? -18.230 -1.624 13.614 1.00 88.69 190 GLY A N 1
ATOM 1530 C CA . GLY A 1 190 ? -19.242 -1.362 14.632 1.00 88.69 190 GLY A CA 1
ATOM 1531 C C . GLY A 1 190 ? -19.470 0.137 14.808 1.00 88.69 190 GLY A C 1
ATOM 1532 O O . GLY A 1 190 ? -20.482 0.686 14.383 1.00 88.69 190 GLY A O 1
ATOM 1533 N N . CYS A 1 191 ? -18.517 0.816 15.442 1.00 87.44 191 CYS A N 1
ATOM 1534 C CA . CYS A 1 191 ? -18.607 2.242 15.747 1.00 87.44 191 CYS A CA 1
ATOM 1535 C C . CYS A 1 191 ? -17.231 2.906 15.717 1.00 87.44 191 CYS A C 1
ATOM 1537 O O . CYS A 1 191 ? -16.246 2.321 16.160 1.00 87.44 191 CYS A O 1
ATOM 1539 N N . GLN A 1 192 ? -17.179 4.148 15.225 1.00 84.25 192 GLN A N 1
ATOM 1540 C CA . GLN A 1 192 ? -15.925 4.898 15.071 1.00 84.25 192 GLN A CA 1
ATOM 1541 C C . GLN A 1 192 ? -15.384 5.416 16.411 1.00 84.25 192 GLN A C 1
ATOM 1543 O O . GLN A 1 192 ? -14.186 5.607 16.573 1.00 84.25 192 GLN A O 1
ATOM 1548 N N . SER A 1 193 ? -16.275 5.701 17.362 1.00 86.25 193 SER A N 1
ATOM 1549 C CA . SER A 1 193 ? -15.927 6.320 18.640 1.00 86.25 193 SER A CA 1
ATOM 1550 C C . SER A 1 193 ? -16.992 5.975 19.676 1.00 86.25 193 SER A C 1
ATOM 1552 O O . SER A 1 193 ? -18.006 6.666 19.806 1.00 86.25 193 SER A O 1
ATOM 1554 N N . CYS A 1 194 ? -16.748 4.908 20.420 1.00 87.50 194 CYS A N 1
ATOM 1555 C CA . CYS A 1 194 ? -17.672 4.369 21.410 1.00 87.50 194 CYS A CA 1
ATOM 1556 C C . CYS A 1 194 ? -16.904 3.848 22.623 1.00 87.50 194 CYS A C 1
ATOM 1558 O O . CYS A 1 194 ? -15.747 3.432 22.517 1.00 87.50 194 CYS A O 1
ATOM 1560 N N . THR A 1 195 ? -17.554 3.892 23.778 1.00 90.88 195 THR A N 1
ATOM 1561 C CA . THR A 1 195 ? -17.124 3.209 25.001 1.00 90.88 195 THR A CA 1
ATOM 1562 C C . THR A 1 195 ? -17.226 1.696 24.830 1.00 90.88 195 THR A C 1
ATOM 1564 O O . THR A 1 195 ? -17.891 1.207 23.913 1.00 90.88 195 THR A O 1
ATOM 1567 N N . TYR A 1 196 ? -16.610 0.932 25.733 1.00 91.00 196 TYR A N 1
ATOM 1568 C CA . TYR A 1 196 ? -16.638 -0.530 25.640 1.00 91.00 196 TYR A CA 1
ATOM 1569 C C . TYR A 1 196 ? -18.072 -1.094 25.689 1.00 91.00 196 TYR A C 1
ATOM 1571 O O . TYR A 1 196 ? -18.426 -1.970 24.906 1.00 91.00 196 TYR A O 1
ATOM 1579 N N . SER A 1 197 ? -18.939 -0.555 26.554 1.00 90.69 197 SER A N 1
ATOM 1580 C CA . SER A 1 197 ? -20.339 -0.998 26.658 1.00 90.69 197 SER A CA 1
ATOM 1581 C C . SER A 1 197 ? -21.164 -0.676 25.411 1.00 90.69 197 SER A C 1
ATOM 1583 O O . SER A 1 197 ? -22.000 -1.476 24.995 1.00 90.69 197 SER A O 1
ATOM 1585 N N . GLU A 1 198 ? -20.929 0.488 24.799 1.00 91.75 198 GLU A N 1
ATOM 1586 C CA . GLU A 1 198 ? -21.570 0.855 23.533 1.00 91.75 198 GLU A CA 1
ATOM 1587 C C . GLU A 1 198 ? -21.090 -0.062 22.402 1.00 91.75 198 GLU A C 1
ATOM 1589 O O . GLU A 1 198 ? -21.905 -0.540 21.620 1.00 91.75 198 GLU A O 1
ATOM 1594 N N . ALA A 1 199 ? -19.789 -0.361 22.352 1.00 91.00 199 ALA A N 1
ATOM 1595 C CA . ALA A 1 199 ? -19.193 -1.284 21.390 1.00 91.00 199 ALA A CA 1
ATOM 1596 C C . ALA A 1 199 ? -19.812 -2.689 21.471 1.00 91.00 199 ALA A C 1
ATOM 1598 O O . ALA A 1 199 ? -20.186 -3.263 20.447 1.00 91.00 199 ALA A O 1
ATOM 1599 N N . GLU A 1 200 ? -19.979 -3.229 22.682 1.00 91.31 200 GLU A N 1
ATOM 1600 C CA . GLU A 1 200 ? -20.633 -4.524 22.888 1.00 91.31 200 GLU A CA 1
ATOM 1601 C C . GLU A 1 200 ? -22.084 -4.518 22.414 1.00 91.31 200 GLU A C 1
ATOM 1603 O O . GLU A 1 200 ? -22.519 -5.472 21.768 1.00 91.31 200 GLU A O 1
ATOM 1608 N N . LEU A 1 201 ? -22.830 -3.456 22.728 1.00 89.25 201 LEU A N 1
ATOM 1609 C CA . LEU A 1 201 ? -24.221 -3.317 22.310 1.00 89.25 201 LEU A CA 1
ATOM 1610 C C . LEU A 1 201 ? -24.334 -3.225 20.785 1.00 89.25 201 LEU A C 1
ATOM 1612 O O . LEU A 1 201 ? -25.179 -3.893 20.195 1.00 89.25 201 LEU A O 1
ATOM 1616 N N . VAL A 1 202 ? -23.465 -2.437 20.147 1.00 89.38 202 VAL A N 1
ATOM 1617 C CA . VAL A 1 202 ? -23.427 -2.304 18.688 1.00 89.38 202 VAL A CA 1
ATOM 1618 C C . VAL A 1 202 ? -23.141 -3.651 18.043 1.00 89.38 202 VAL A C 1
ATOM 1620 O O . VAL A 1 202 ? -23.925 -4.069 17.200 1.00 89.38 202 VAL A O 1
ATOM 1623 N N . CYS A 1 203 ? -22.091 -4.363 18.471 1.00 89.88 203 CYS A N 1
ATOM 1624 C CA . CYS A 1 203 ? -21.777 -5.675 17.908 1.00 89.88 203 CYS A CA 1
ATOM 1625 C C . CYS A 1 203 ? -22.915 -6.681 18.112 1.00 89.88 203 CYS A C 1
ATOM 1627 O O . CYS A 1 203 ? -23.215 -7.435 17.195 1.00 89.88 203 CYS A O 1
ATOM 1629 N N . LYS A 1 204 ? -23.586 -6.662 19.272 1.00 87.62 204 LYS A N 1
ATOM 1630 C CA . LYS A 1 204 ? -24.734 -7.539 19.548 1.00 87.62 204 LYS A CA 1
ATOM 1631 C C . LYS A 1 204 ? -25.950 -7.243 18.672 1.00 87.62 204 LYS A C 1
ATOM 1633 O O . LYS A 1 204 ? -26.723 -8.162 18.431 1.00 87.62 204 LYS A O 1
ATOM 1638 N N . ASN A 1 205 ? -26.084 -6.021 18.166 1.00 83.31 205 ASN A N 1
ATOM 1639 C CA . ASN A 1 205 ? -27.233 -5.579 17.379 1.00 83.31 205 ASN A CA 1
ATOM 1640 C C . ASN A 1 205 ? -26.944 -5.486 15.873 1.00 83.31 205 ASN A C 1
ATOM 1642 O O . ASN A 1 205 ? -27.725 -4.876 15.142 1.00 83.31 205 ASN A O 1
ATOM 1646 N N . ILE A 1 206 ? -25.833 -6.055 15.390 1.00 79.69 206 ILE A N 1
ATOM 1647 C CA . ILE A 1 206 ? -25.552 -6.085 13.952 1.00 79.69 206 ILE A CA 1
ATOM 1648 C C . ILE A 1 206 ? -26.535 -7.031 13.274 1.00 79.69 206 ILE A C 1
ATOM 1650 O O . ILE A 1 206 ? -26.411 -8.254 13.352 1.00 79.69 206 ILE A O 1
ATOM 1654 N N . ASP A 1 207 ? -27.501 -6.433 12.584 1.00 66.94 207 ASP A N 1
ATOM 1655 C CA . ASP A 1 207 ? -28.384 -7.130 11.667 1.00 66.94 207 ASP A CA 1
ATOM 1656 C C . ASP A 1 207 ? -27.629 -7.337 10.350 1.00 66.94 207 ASP A C 1
ATOM 1658 O O . ASP A 1 207 ? -27.323 -6.394 9.611 1.00 66.94 207 ASP A O 1
ATOM 1662 N N . THR A 1 208 ? -27.233 -8.577 10.088 1.00 54.53 208 THR A N 1
ATOM 1663 C CA . THR A 1 208 ? -26.577 -8.937 8.833 1.00 54.53 208 THR A CA 1
ATOM 1664 C C . THR A 1 208 ? -27.635 -8.946 7.741 1.00 54.53 208 THR A C 1
ATOM 1666 O O . THR A 1 208 ? -28.314 -9.936 7.521 1.00 54.53 208 THR A O 1
ATOM 1669 N N . VAL A 1 209 ? -27.778 -7.810 7.056 1.00 45.06 209 VAL A N 1
ATOM 1670 C CA . VAL A 1 209 ? -28.520 -7.686 5.794 1.00 45.06 209 VAL A CA 1
ATOM 1671 C C . VAL A 1 209 ? -29.977 -8.182 5.895 1.00 45.06 209 VAL A C 1
ATOM 1673 O O . VAL A 1 209 ? -30.361 -9.184 5.306 1.00 45.06 209 VAL A O 1
ATOM 1676 N N . GLY A 1 210 ? -30.824 -7.416 6.586 1.00 43.69 210 GLY A N 1
ATOM 1677 C CA . GLY A 1 210 ? -32.241 -7.256 6.230 1.00 43.69 210 GLY A CA 1
ATOM 1678 C C . GLY A 1 210 ? -33.160 -8.480 6.317 1.00 43.69 210 GLY A C 1
ATOM 1679 O O . GLY A 1 210 ? -34.181 -8.488 5.628 1.00 43.69 210 GLY A O 1
ATOM 1680 N N . ILE A 1 211 ? -32.853 -9.492 7.133 1.00 42.25 211 ILE A N 1
ATOM 1681 C CA . ILE A 1 211 ? -33.763 -10.626 7.373 1.00 42.25 211 ILE A CA 1
ATOM 1682 C C . ILE A 1 211 ? -33.691 -11.080 8.837 1.00 42.25 211 ILE A C 1
ATOM 1684 O O . ILE A 1 211 ? -33.413 -12.243 9.112 1.00 42.25 211 ILE A O 1
ATOM 1688 N N . ARG A 1 212 ? -33.958 -10.197 9.805 1.00 45.62 212 ARG A N 1
ATOM 1689 C CA . ARG A 1 212 ? -34.399 -10.648 11.134 1.00 45.62 212 ARG A CA 1
ATOM 1690 C C . ARG A 1 212 ? -35.588 -9.842 11.629 1.00 45.62 212 ARG A C 1
ATOM 1692 O O . ARG A 1 212 ? -35.574 -8.616 11.703 1.00 45.62 212 ARG A O 1
ATOM 1699 N N . THR A 1 213 ? -36.657 -10.556 11.956 1.00 40.69 213 THR A N 1
ATOM 1700 C CA . THR A 1 213 ? -37.795 -10.017 12.699 1.00 40.69 213 THR A CA 1
ATOM 1701 C C . THR A 1 213 ? -37.351 -9.675 14.124 1.00 40.69 213 THR A C 1
ATOM 1703 O O . THR A 1 213 ? -36.450 -10.313 14.666 1.00 40.69 213 THR A O 1
ATOM 1706 N N . LYS A 1 214 ? -37.993 -8.675 14.744 1.00 45.69 214 LYS A N 1
ATOM 1707 C CA . LYS A 1 214 ? -37.664 -8.133 16.082 1.00 45.69 214 LYS A CA 1
ATOM 1708 C C . LYS A 1 214 ? -37.538 -9.178 17.208 1.00 45.69 214 LYS A C 1
ATOM 1710 O O . LYS A 1 214 ? -36.951 -8.863 18.236 1.00 45.69 214 LYS A O 1
ATOM 1715 N N . ASP A 1 215 ? -38.022 -10.398 16.996 1.00 48.91 215 ASP A N 1
ATOM 1716 C CA . ASP A 1 215 ? -38.013 -11.493 17.970 1.00 48.91 215 ASP A CA 1
ATOM 1717 C C . ASP A 1 215 ? -36.706 -12.326 17.989 1.00 48.91 215 ASP A C 1
ATOM 1719 O O . ASP A 1 215 ? -36.551 -13.195 18.842 1.00 48.91 215 ASP A O 1
ATOM 1723 N N . GLU A 1 216 ? -35.730 -12.053 17.105 1.00 51.66 216 GLU A N 1
ATOM 1724 C CA . GLU A 1 216 ? -34.414 -12.737 17.060 1.00 51.66 216 GLU A CA 1
ATOM 1725 C C . GLU A 1 216 ? -33.210 -11.820 17.373 1.00 51.66 216 GLU A C 1
ATOM 1727 O O . GLU A 1 216 ? -32.048 -12.218 17.222 1.00 51.66 216 GLU A O 1
ATOM 1732 N N . ALA A 1 217 ? -33.471 -10.590 17.829 1.00 47.53 217 ALA A N 1
ATOM 1733 C CA . ALA A 1 217 ? -32.454 -9.573 18.119 1.00 47.53 217 ALA A CA 1
ATOM 1734 C C . ALA A 1 217 ? -31.489 -9.954 19.264 1.00 47.53 217 ALA A C 1
ATOM 1736 O O . ALA A 1 217 ? -30.421 -9.364 19.389 1.00 47.53 217 ALA A O 1
ATOM 1737 N N . ASP A 1 218 ? -31.817 -10.976 20.061 1.00 48.34 218 ASP A N 1
ATOM 1738 C CA . ASP A 1 218 ? -31.017 -11.409 21.217 1.00 48.34 218 ASP A CA 1
ATOM 1739 C C . ASP A 1 218 ? -29.853 -12.364 20.864 1.00 48.34 218 ASP A C 1
ATOM 1741 O O . ASP A 1 218 ? -29.127 -12.836 21.743 1.00 48.34 218 ASP A O 1
ATOM 1745 N N . LYS A 1 219 ? -29.647 -12.679 19.575 1.00 55.84 219 LYS A N 1
ATOM 1746 C CA . LYS A 1 219 ? -28.585 -13.593 19.112 1.00 55.84 219 LYS A CA 1
ATOM 1747 C C . LYS A 1 219 ? -27.921 -13.128 17.816 1.00 55.84 219 LYS A C 1
ATOM 1749 O O . LYS A 1 219 ? -27.940 -13.869 16.832 1.00 55.84 219 LYS A O 1
ATOM 1754 N N . SER A 1 220 ? -27.331 -11.933 17.752 1.00 64.44 220 SER A N 1
ATOM 1755 C CA . SER A 1 220 ? -26.350 -11.746 16.674 1.00 64.44 220 SER A CA 1
ATOM 1756 C C . SER A 1 220 ? -25.147 -12.660 16.914 1.00 64.44 220 SER A C 1
ATOM 1758 O O . SER A 1 220 ? -24.704 -12.875 18.049 1.00 64.44 220 SER A O 1
ATOM 1760 N N . ASP A 1 221 ? -24.604 -13.190 15.822 1.00 82.00 221 ASP A N 1
ATOM 1761 C CA . ASP A 1 221 ? -23.377 -13.984 15.847 1.00 82.00 221 ASP A CA 1
ATOM 1762 C C . ASP A 1 221 ? -22.138 -13.095 16.054 1.00 82.00 221 ASP A C 1
ATOM 1764 O O . ASP A 1 221 ? -21.024 -13.591 15.977 1.00 82.00 221 ASP A O 1
ATOM 1768 N N . TYR A 1 222 ? -22.280 -11.788 16.304 1.00 88.69 222 TYR A N 1
ATOM 1769 C CA . TYR A 1 222 ? -21.154 -10.861 16.358 1.00 88.69 222 TYR A CA 1
ATOM 1770 C C . TYR A 1 222 ? -20.755 -10.510 17.793 1.00 88.69 222 TYR A C 1
ATOM 1772 O O . TYR A 1 222 ? -21.559 -10.408 18.720 1.00 88.69 222 TYR A O 1
ATOM 1780 N N . ALA A 1 223 ? -19.459 -10.303 17.982 1.00 92.06 223 ALA A N 1
ATOM 1781 C CA . ALA A 1 223 ? -18.888 -9.709 19.182 1.00 92.06 223 ALA A CA 1
ATOM 1782 C C . ALA A 1 223 ? -17.750 -8.770 18.795 1.00 92.06 223 ALA A C 1
ATOM 1784 O O . ALA A 1 223 ? -17.281 -8.799 17.659 1.00 92.06 223 ALA A O 1
ATOM 1785 N N . ILE A 1 224 ? -17.280 -7.964 19.749 1.00 93.06 224 ILE A N 1
ATOM 1786 C CA . ILE A 1 224 ? -16.016 -7.240 19.590 1.00 93.06 224 ILE A CA 1
ATOM 1787 C C . ILE A 1 224 ? -14.943 -8.258 19.186 1.00 93.06 224 ILE A C 1
ATOM 1789 O O . ILE A 1 224 ? -14.825 -9.317 19.812 1.00 93.06 224 ILE A O 1
ATOM 1793 N N . CYS A 1 225 ? -14.200 -7.955 18.124 1.00 92.00 225 CYS A N 1
ATOM 1794 C CA . CYS A 1 225 ? -13.162 -8.842 17.619 1.00 92.00 225 CYS A CA 1
ATOM 1795 C C . CYS A 1 225 ? -12.090 -9.117 18.685 1.00 92.00 225 CYS A C 1
ATOM 1797 O O . CYS A 1 225 ? -11.645 -8.213 19.399 1.00 92.00 225 CYS A O 1
ATOM 1799 N N . SER A 1 226 ? -11.636 -10.366 18.758 1.00 90.38 226 SER A N 1
ATOM 1800 C CA . SER A 1 226 ? -10.388 -10.716 19.439 1.00 90.38 226 SER A CA 1
ATOM 1801 C C . SER A 1 226 ? -9.171 -10.435 18.557 1.00 90.38 226 SER A C 1
ATOM 1803 O O . SER A 1 226 ? -9.291 -10.295 17.338 1.00 90.38 226 SER A O 1
ATOM 1805 N N . LEU A 1 227 ? -7.969 -10.410 19.139 1.00 86.25 227 LEU A N 1
ATOM 1806 C CA . LEU A 1 227 ? -6.722 -10.413 18.368 1.00 86.25 227 LEU A CA 1
ATOM 1807 C C . LEU A 1 227 ? -6.681 -11.596 17.408 1.00 86.25 227 LEU A C 1
ATOM 1809 O O . LEU A 1 227 ? -6.265 -11.435 16.262 1.00 86.25 227 LEU A O 1
ATOM 1813 N N . GLN A 1 228 ? -7.116 -12.770 17.870 1.00 85.44 228 GLN A N 1
ATOM 1814 C CA . GLN A 1 228 ? -7.122 -13.978 17.058 1.00 85.44 228 GLN A CA 1
ATOM 1815 C C . GLN A 1 228 ? -8.015 -13.805 15.828 1.00 85.44 228 GLN A C 1
ATOM 1817 O O . GLN A 1 228 ? -7.568 -14.102 14.720 1.00 85.44 228 GLN A O 1
ATOM 1822 N N . ASP A 1 229 ? -9.221 -13.256 16.002 1.00 86.56 229 ASP A N 1
ATOM 1823 C CA . ASP A 1 229 ? -10.138 -12.983 14.890 1.00 86.56 229 ASP A CA 1
ATOM 1824 C C . ASP A 1 229 ? -9.484 -12.031 13.889 1.00 86.56 229 ASP A C 1
ATOM 1826 O O . ASP A 1 229 ? -9.466 -12.298 12.689 1.00 86.56 229 ASP A O 1
ATOM 1830 N N . LEU A 1 230 ? -8.874 -10.947 14.374 1.00 84.31 230 LEU A N 1
ATOM 1831 C CA . LEU A 1 230 ? -8.268 -9.928 13.519 1.00 84.31 230 LEU A CA 1
ATOM 1832 C C . LEU A 1 230 ? -7.027 -10.418 12.756 1.00 84.31 230 LEU A C 1
ATOM 1834 O O . LEU A 1 230 ? -6.765 -9.921 11.657 1.00 84.31 230 LEU A O 1
ATOM 1838 N N . TYR A 1 231 ? -6.257 -11.355 13.321 1.00 79.94 231 TYR A N 1
ATOM 1839 C CA . TYR A 1 231 ? -5.089 -11.942 12.658 1.00 79.94 231 TYR A CA 1
ATOM 1840 C C . TYR A 1 231 ? -5.463 -13.077 11.705 1.00 79.94 231 TYR A C 1
ATOM 1842 O O . TYR A 1 231 ? -4.976 -13.089 10.578 1.00 79.94 231 TYR A O 1
ATOM 1850 N N . LEU A 1 232 ? -6.324 -14.011 12.122 1.00 77.44 232 LEU A N 1
ATOM 1851 C CA . LEU A 1 232 ? -6.688 -15.166 11.296 1.00 77.44 232 LEU A CA 1
ATOM 1852 C C . LEU A 1 232 ? -7.558 -14.788 10.097 1.00 77.44 232 LEU A C 1
ATOM 1854 O O . LEU A 1 232 ? -7.408 -15.375 9.031 1.00 77.44 232 LEU A O 1
ATOM 1858 N N . SER A 1 233 ? -8.457 -13.815 10.258 1.00 73.06 233 SER A N 1
ATOM 1859 C CA . SER A 1 233 ? -9.361 -13.391 9.179 1.00 73.06 233 SER A CA 1
ATOM 1860 C C . SER A 1 233 ? -8.763 -12.333 8.248 1.00 73.06 233 SER A C 1
ATOM 1862 O O . SER A 1 233 ? -9.471 -11.814 7.387 1.00 73.06 233 SER A O 1
ATOM 1864 N N . GLU A 1 234 ? -7.494 -11.942 8.443 1.00 76.50 234 GLU A N 1
ATOM 1865 C CA . GLU A 1 234 ? -6.913 -10.742 7.816 1.00 76.50 234 GLU A CA 1
ATOM 1866 C C . GLU A 1 234 ? -7.734 -9.459 8.102 1.00 76.50 234 GLU A C 1
ATOM 1868 O O . GLU A 1 234 ? -7.616 -8.450 7.395 1.00 76.50 234 GLU A O 1
ATOM 1873 N N . GLY A 1 235 ? -8.550 -9.472 9.165 1.00 79.25 235 GLY A N 1
ATOM 1874 C CA . GLY A 1 235 ? -9.497 -8.418 9.526 1.00 79.25 235 GLY A CA 1
ATOM 1875 C C . GLY A 1 235 ? -8.841 -7.057 9.757 1.00 79.25 235 GLY A C 1
ATOM 1876 O O . GLY A 1 235 ? -9.397 -6.028 9.372 1.00 79.25 235 GLY A O 1
ATOM 1877 N N . TRP A 1 236 ? -7.609 -7.035 10.276 1.00 80.44 236 TRP A N 1
ATOM 1878 C CA . TRP A 1 236 ? -6.799 -5.811 10.355 1.00 80.44 236 TRP A CA 1
ATOM 1879 C C . TRP A 1 236 ? -6.561 -5.177 8.983 1.00 80.44 236 TRP A C 1
ATOM 1881 O O . TRP A 1 236 ? -6.786 -3.984 8.785 1.00 80.44 236 TRP A O 1
ATOM 1891 N N . ASN A 1 237 ? -6.087 -5.975 8.02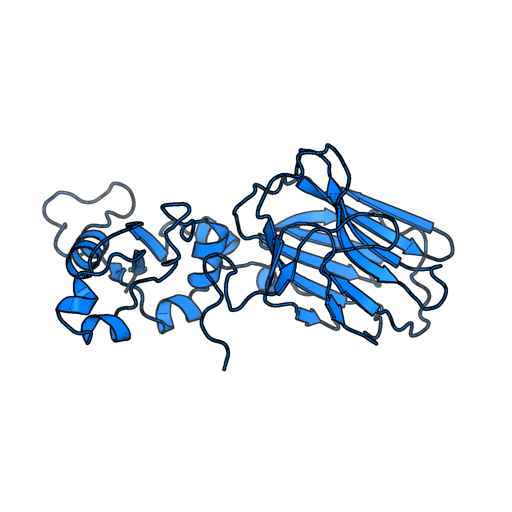8 1.00 79.44 237 ASN A N 1
ATOM 1892 C CA . ASN A 1 237 ? -5.758 -5.502 6.688 1.00 79.44 237 ASN A CA 1
ATOM 1893 C C . ASN A 1 237 ? -7.036 -5.127 5.917 1.00 79.44 237 ASN A C 1
ATOM 1895 O O . ASN A 1 237 ? -7.029 -4.160 5.155 1.00 79.44 237 ASN A O 1
ATOM 1899 N N . PHE A 1 238 ? -8.142 -5.830 6.174 1.00 81.19 238 PHE A N 1
ATOM 1900 C CA . PHE A 1 238 ? -9.463 -5.467 5.671 1.00 81.19 238 PHE A CA 1
ATOM 1901 C C . PHE A 1 238 ? -9.921 -4.098 6.172 1.00 81.19 238 PHE A C 1
ATOM 1903 O O . PHE A 1 238 ? -10.184 -3.209 5.366 1.00 81.19 238 PHE A O 1
ATOM 1910 N N . ALA A 1 239 ? -9.954 -3.895 7.490 1.00 82.00 239 ALA A N 1
ATOM 1911 C CA . ALA A 1 239 ? -10.384 -2.640 8.098 1.00 82.00 239 ALA A CA 1
ATOM 1912 C C . ALA A 1 239 ? -9.509 -1.452 7.652 1.00 82.00 239 ALA A C 1
ATOM 1914 O O . ALA A 1 239 ? -10.031 -0.372 7.362 1.00 82.00 239 ALA A O 1
ATOM 1915 N N . ARG A 1 240 ? -8.191 -1.669 7.489 1.00 80.94 240 ARG A N 1
ATOM 1916 C CA . ARG A 1 240 ? -7.265 -0.694 6.881 1.00 80.94 240 ARG A CA 1
ATOM 1917 C C . ARG A 1 240 ? -7.678 -0.331 5.461 1.00 80.94 240 ARG A C 1
ATOM 1919 O O . ARG A 1 240 ? -7.839 0.851 5.161 1.00 80.94 240 ARG A O 1
ATOM 1926 N N . ALA A 1 241 ? -7.858 -1.329 4.597 1.00 78.75 241 ALA A N 1
ATOM 1927 C CA . ALA A 1 241 ? -8.244 -1.117 3.205 1.00 78.75 241 ALA A CA 1
ATOM 1928 C C . ALA A 1 241 ? -9.645 -0.497 3.080 1.00 78.75 241 ALA A C 1
ATOM 1930 O O . ALA A 1 241 ? -9.905 0.280 2.166 1.00 78.75 241 ALA A O 1
ATOM 1931 N N . MET A 1 242 ? -10.547 -0.761 4.024 1.00 80.12 242 MET A N 1
ATOM 1932 C CA . MET A 1 242 ? -11.858 -0.116 4.094 1.00 80.12 242 MET A CA 1
ATOM 1933 C C . MET A 1 242 ? -11.807 1.322 4.631 1.00 80.12 242 MET A C 1
ATOM 1935 O O . MET A 1 242 ? -12.778 2.054 4.472 1.00 80.12 242 MET A O 1
ATOM 1939 N N . GLY A 1 243 ? -10.679 1.758 5.202 1.00 77.81 243 GLY A N 1
ATOM 1940 C CA . GLY A 1 243 ? -10.527 3.102 5.765 1.00 77.81 243 GLY A CA 1
ATOM 1941 C C . GLY A 1 243 ? -11.231 3.289 7.112 1.00 77.81 243 GLY A C 1
ATOM 1942 O O . GLY A 1 243 ? -11.405 4.419 7.556 1.00 77.81 243 GLY A O 1
ATOM 1943 N N . TRP A 1 244 ? -11.607 2.203 7.791 1.00 82.88 244 TRP A N 1
ATOM 1944 C CA . TRP A 1 244 ? -12.323 2.244 9.078 1.00 82.88 244 TRP A CA 1
ATOM 1945 C C . TRP A 1 244 ? -11.488 2.813 10.223 1.00 82.88 244 TRP A C 1
ATOM 1947 O O . TRP A 1 244 ? -11.999 3.170 11.277 1.00 82.88 244 TRP A O 1
ATOM 1957 N N . PHE A 1 245 ? -10.188 2.937 9.997 1.00 78.00 245 PHE A N 1
ATOM 1958 C CA . PHE A 1 245 ? -9.245 3.493 10.945 1.00 78.00 245 PHE A CA 1
ATOM 1959 C C . PHE A 1 245 ? -9.006 4.996 10.803 1.00 78.00 245 PHE A C 1
ATOM 1961 O O . PHE A 1 245 ? -8.130 5.527 11.477 1.00 78.00 245 PHE A O 1
ATOM 1968 N N . ALA A 1 246 ? -9.748 5.692 9.939 1.00 67.19 246 ALA A N 1
ATOM 1969 C CA . ALA A 1 246 ? -9.590 7.131 9.773 1.00 67.19 246 ALA A CA 1
ATOM 1970 C C . ALA A 1 246 ? -9.841 7.884 11.104 1.00 67.19 246 ALA A C 1
ATOM 1972 O O . ALA A 1 246 ? -10.821 7.597 11.797 1.00 67.19 246 ALA A O 1
ATOM 1973 N N . PRO A 1 247 ? -8.978 8.847 11.482 1.00 58.28 247 PRO A N 1
ATOM 1974 C CA . PRO A 1 247 ? -9.136 9.583 12.731 1.00 58.28 247 PRO A CA 1
ATOM 1975 C C . PRO A 1 247 ? -10.371 10.490 12.672 1.00 58.28 247 PRO A C 1
ATOM 1977 O O . PRO A 1 247 ? -10.664 11.099 11.641 1.00 58.28 247 PRO A O 1
ATOM 1980 N N . PHE A 1 248 ? -11.081 10.598 13.797 1.00 52.56 248 PHE A N 1
ATOM 1981 C CA . PHE A 1 248 ? -12.314 11.385 13.927 1.00 52.56 248 PHE A CA 1
ATOM 1982 C C . PHE A 1 248 ? -12.053 12.906 13.941 1.00 52.56 248 PHE A C 1
ATOM 1984 O O . PHE A 1 248 ? -12.938 13.703 13.634 1.00 52.56 248 PHE A O 1
ATOM 1991 N N . SER A 1 249 ? -10.828 13.328 14.275 1.00 53.62 249 SER A N 1
ATOM 1992 C CA . SER A 1 249 ? -10.412 14.732 14.370 1.00 53.62 249 SER A CA 1
ATOM 1993 C C . SER A 1 249 ? -8.902 14.878 14.148 1.00 53.62 249 SER A C 1
ATOM 1995 O O . SER A 1 249 ? -8.139 13.956 14.420 1.00 53.62 249 SER A O 1
ATOM 1997 N N . LYS A 1 250 ? -8.452 16.062 13.699 1.00 47.88 250 LYS A N 1
ATOM 1998 C CA . LYS A 1 250 ? -7.022 16.403 13.520 1.00 47.88 250 LYS A CA 1
ATOM 1999 C C . LYS A 1 250 ? -6.188 16.296 14.807 1.00 47.88 250 LYS A C 1
ATOM 2001 O O . LYS A 1 250 ? -4.972 16.208 14.704 1.00 47.88 250 LYS A O 1
ATOM 2006 N N . ASN A 1 251 ? -6.835 16.309 15.975 1.00 46.28 251 ASN A N 1
ATOM 2007 C CA . ASN A 1 251 ? -6.188 16.235 17.290 1.00 46.28 251 ASN A CA 1
ATOM 2008 C C . ASN A 1 251 ? -6.400 14.880 17.984 1.00 46.28 251 ASN A C 1
ATOM 2010 O O . ASN A 1 251 ? -6.055 14.738 19.155 1.00 46.28 251 ASN A O 1
ATOM 2014 N N . ASP A 1 252 ? -7.026 13.918 17.303 1.00 53.12 252 ASP A N 1
ATOM 2015 C CA . ASP A 1 252 ? -7.321 12.610 17.873 1.00 53.12 252 ASP A CA 1
ATOM 2016 C C . ASP A 1 252 ? -6.293 11.584 17.390 1.00 53.12 252 ASP A C 1
ATOM 2018 O O . ASP A 1 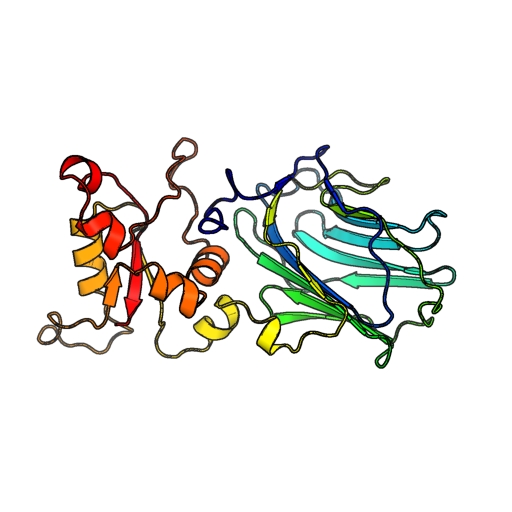252 ? -6.425 10.973 16.329 1.00 53.12 252 ASP A O 1
ATOM 2022 N N . ASP A 1 253 ? -5.237 11.421 18.187 1.00 46.03 253 ASP A N 1
ATOM 2023 C CA . ASP A 1 253 ? -4.200 10.405 17.983 1.00 46.03 253 ASP A CA 1
ATOM 2024 C C . ASP A 1 253 ? -4.687 8.983 18.327 1.00 46.03 253 ASP A C 1
ATOM 2026 O O . ASP A 1 253 ? -3.929 8.013 18.195 1.00 46.03 253 ASP A O 1
ATOM 2030 N N . SER A 1 254 ? -5.937 8.815 18.778 1.00 48.19 254 SER A N 1
ATOM 2031 C CA . SER A 1 254 ? -6.454 7.524 19.223 1.00 48.19 254 SER A CA 1
ATOM 2032 C C . SER A 1 254 ? -7.048 6.703 18.074 1.00 48.19 254 SER A C 1
ATOM 2034 O O . SER A 1 254 ? -8.208 6.312 18.054 1.00 48.19 254 SER A O 1
ATOM 2036 N N . GLY A 1 255 ? -6.183 6.288 17.145 1.00 58.00 255 GLY A N 1
ATOM 2037 C CA . GLY A 1 255 ? -6.454 5.157 16.245 1.00 58.00 255 GLY A CA 1
ATOM 2038 C C . GLY A 1 255 ? -6.574 3.807 16.978 1.00 58.00 255 GLY A C 1
ATOM 2039 O O . GLY A 1 255 ? -6.340 2.758 16.394 1.00 58.00 255 GLY A O 1
ATOM 2040 N N . THR A 1 256 ? -6.849 3.787 18.280 1.00 76.12 256 THR A N 1
ATOM 2041 C CA . THR A 1 256 ? -6.930 2.549 19.054 1.00 76.12 256 THR A CA 1
ATOM 2042 C C . THR A 1 256 ? -8.266 1.865 18.824 1.00 76.12 256 THR A C 1
ATOM 2044 O O . THR A 1 256 ? -9.298 2.525 18.711 1.00 76.12 256 THR A O 1
ATOM 2047 N N . ILE A 1 257 ? -8.245 0.536 18.791 1.00 84.81 257 ILE A N 1
ATOM 2048 C CA . ILE A 1 257 ? -9.448 -0.282 18.662 1.00 84.81 257 ILE A CA 1
ATOM 2049 C C . ILE A 1 257 ? -9.772 -0.967 19.986 1.00 84.81 257 ILE A C 1
ATOM 2051 O O . ILE A 1 257 ? -8.879 -1.174 20.812 1.00 84.81 257 ILE A O 1
ATOM 2055 N N . TRP A 1 258 ? -11.032 -1.349 20.163 1.00 89.81 258 TRP A N 1
ATOM 2056 C CA . TRP A 1 258 ? -11.411 -2.322 21.179 1.00 89.81 258 TRP A CA 1
ATOM 2057 C C . TRP A 1 258 ? -11.011 -3.737 20.756 1.00 89.81 258 TRP A C 1
ATOM 2059 O O . TRP A 1 258 ? -11.276 -4.155 19.629 1.00 89.81 258 TRP A O 1
ATOM 2069 N N . ILE A 1 259 ? -10.403 -4.474 21.682 1.00 89.19 259 ILE A N 1
ATOM 2070 C CA . ILE A 1 259 ? -10.041 -5.885 21.554 1.00 89.19 259 ILE A CA 1
ATOM 2071 C C . ILE A 1 259 ? -10.650 -6.624 22.738 1.00 89.19 259 ILE A C 1
ATOM 2073 O O . ILE A 1 259 ? -10.308 -6.336 23.885 1.00 89.19 259 ILE A O 1
ATOM 2077 N N . ARG A 1 260 ? -11.514 -7.605 22.468 1.00 89.69 260 ARG A N 1
ATOM 2078 C CA . ARG A 1 260 ? -12.329 -8.278 23.493 1.00 89.69 260 ARG A CA 1
ATOM 2079 C C . ARG A 1 260 ? -11.513 -8.754 24.699 1.00 89.69 260 ARG A C 1
ATOM 2081 O O . ARG A 1 260 ? -11.717 -8.265 25.799 1.00 89.69 260 ARG A O 1
ATOM 2088 N N . GLU A 1 261 ? -10.544 -9.644 24.513 1.00 87.19 261 GLU A N 1
ATOM 2089 C CA . GLU A 1 261 ? -9.803 -10.259 25.625 1.00 87.19 261 GLU A CA 1
ATOM 2090 C C . GLU A 1 261 ? -8.890 -9.297 26.400 1.00 87.19 261 GLU A C 1
ATOM 2092 O O . GLU A 1 261 ? -8.544 -9.581 27.552 1.00 87.19 261 GLU A O 1
ATOM 2097 N N . ILE A 1 262 ? -8.492 -8.180 25.782 1.00 85.19 262 ILE A N 1
ATOM 2098 C CA . ILE A 1 262 ? -7.654 -7.153 26.412 1.00 85.19 262 ILE A CA 1
ATOM 2099 C C . ILE A 1 262 ? -8.538 -6.192 27.200 1.00 85.19 262 ILE A C 1
ATOM 2101 O O . ILE A 1 262 ? -8.320 -5.954 28.388 1.00 85.19 262 ILE A O 1
ATOM 2105 N N . ASP A 1 263 ? -9.551 -5.643 26.540 1.00 86.94 263 ASP A N 1
ATOM 2106 C CA . ASP A 1 263 ? -10.323 -4.530 27.063 1.00 86.94 263 ASP A CA 1
ATOM 2107 C C . ASP A 1 263 ? -11.475 -4.984 27.968 1.00 86.94 263 ASP A C 1
ATOM 2109 O O . ASP A 1 263 ? -11.879 -4.235 28.858 1.00 86.94 263 ASP A O 1
ATOM 2113 N N . GLU A 1 264 ? -11.940 -6.232 27.870 1.00 86.44 264 GLU A N 1
ATOM 2114 C CA . GLU A 1 264 ? -12.903 -6.799 28.822 1.00 86.44 264 GLU A CA 1
ATOM 2115 C C . GLU A 1 264 ? -12.368 -6.762 30.263 1.00 86.44 264 GLU A C 1
ATOM 2117 O O . GLU A 1 264 ? -13.126 -6.522 31.208 1.00 86.44 264 GLU A O 1
ATOM 2122 N N . LYS A 1 265 ? -11.049 -6.916 30.429 1.00 86.75 265 LYS A N 1
ATOM 2123 C CA . LYS A 1 265 ? -10.348 -6.894 31.723 1.00 86.75 265 LYS A CA 1
ATOM 2124 C C . LYS A 1 265 ? -9.817 -5.512 32.118 1.00 86.75 265 LYS A C 1
ATOM 2126 O O . LYS A 1 265 ? -9.207 -5.383 33.177 1.00 86.75 265 LYS A O 1
ATOM 2131 N N . SER A 1 266 ? -10.022 -4.495 31.282 1.00 85.00 266 SER A N 1
ATOM 2132 C CA . SER A 1 266 ? -9.532 -3.139 31.543 1.00 85.00 266 SER A CA 1
ATOM 2133 C C . SER A 1 266 ? -10.270 -2.461 32.703 1.00 85.00 266 SER A C 1
ATOM 2135 O O . SER A 1 266 ? -11.374 -2.862 33.096 1.00 85.00 266 SER A O 1
ATOM 2137 N N . SER A 1 267 ? -9.644 -1.430 33.278 1.00 85.06 267 SER A N 1
ATOM 2138 C CA . SER A 1 267 ? -10.215 -0.700 34.409 1.00 85.06 267 SER A CA 1
ATOM 2139 C C . SER A 1 267 ? -11.515 0.016 34.015 1.00 85.06 267 SER A C 1
ATOM 2141 O O . SER A 1 267 ? -11.760 0.309 32.845 1.00 85.06 267 SER A O 1
ATOM 2143 N N . LYS A 1 268 ? -12.366 0.355 34.995 1.00 82.81 268 LYS A N 1
ATOM 2144 C CA . LYS A 1 268 ? -13.606 1.106 34.717 1.00 82.81 268 LYS A CA 1
ATOM 2145 C C . LYS A 1 268 ? -13.339 2.438 34.007 1.00 82.81 268 LYS A C 1
ATOM 2147 O O . LYS A 1 268 ? -14.132 2.818 33.156 1.00 82.81 268 LYS A O 1
ATOM 2152 N N . SER A 1 269 ? -12.245 3.124 34.344 1.00 80.56 269 SER A N 1
ATOM 2153 C CA . SER A 1 269 ? -11.837 4.363 33.674 1.00 80.56 269 SER A CA 1
ATOM 2154 C C . SER A 1 269 ? -11.414 4.122 32.228 1.00 80.56 269 SER A C 1
ATOM 2156 O O . SER A 1 269 ? -11.796 4.897 31.358 1.00 80.56 269 SER A O 1
ATOM 2158 N N . ASP A 1 270 ? -10.701 3.028 31.949 1.00 80.56 270 ASP A N 1
ATOM 2159 C CA . ASP A 1 270 ? -10.265 2.710 30.585 1.00 80.56 270 ASP A CA 1
ATOM 2160 C C . ASP A 1 270 ? -11.448 2.366 29.682 1.00 80.56 270 ASP A C 1
ATOM 2162 O O . ASP A 1 270 ? -11.464 2.765 28.523 1.00 80.56 270 ASP A O 1
ATOM 2166 N N . LYS A 1 271 ? -12.483 1.703 30.215 1.00 85.06 271 LYS A N 1
ATOM 2167 C CA . LYS A 1 271 ? -13.715 1.381 29.470 1.00 85.06 271 LYS A CA 1
ATOM 2168 C C . LYS A 1 271 ? -14.539 2.605 29.055 1.00 85.06 271 LYS A C 1
ATOM 2170 O O . LYS A 1 271 ? -15.402 2.472 28.185 1.00 85.06 271 LYS A O 1
ATOM 2175 N N . LEU A 1 272 ? -14.284 3.771 29.659 1.00 84.56 272 LEU A N 1
ATOM 2176 C CA . LEU A 1 272 ? -14.904 5.052 29.297 1.00 84.56 272 LEU A CA 1
ATOM 2177 C C . LEU A 1 272 ? -14.155 5.785 28.177 1.00 84.56 272 LEU A C 1
ATOM 2179 O O . LEU A 1 272 ? -14.690 6.751 27.629 1.00 84.56 272 LEU A O 1
ATOM 2183 N N . LEU A 1 273 ? -12.940 5.346 27.827 1.00 85.50 273 LEU A N 1
ATOM 2184 C CA . LEU A 1 273 ? -12.248 5.849 26.644 1.00 85.50 273 LEU A CA 1
ATOM 2185 C C . LEU A 1 273 ? -13.095 5.567 25.403 1.00 85.50 273 LEU A C 1
ATOM 2187 O O . LEU A 1 273 ? -13.850 4.601 25.364 1.00 85.50 273 LEU A O 1
ATOM 2191 N N . LYS A 1 274 ? -12.972 6.406 24.378 1.00 85.81 274 LYS A N 1
ATOM 2192 C CA . LYS A 1 274 ? -13.630 6.158 23.096 1.00 85.81 274 LYS A CA 1
ATOM 2193 C C . LYS A 1 274 ? -12.625 5.555 22.133 1.00 85.81 274 LYS A C 1
ATOM 2195 O O . LYS A 1 274 ? -11.535 6.090 21.970 1.00 85.81 274 LYS A O 1
ATOM 2200 N N . LYS A 1 275 ? -12.991 4.426 21.533 1.00 86.44 275 LYS A N 1
ATOM 2201 C CA . LYS A 1 275 ? -12.167 3.705 20.558 1.00 86.44 275 LYS A CA 1
ATOM 2202 C C . LYS A 1 275 ? -13.018 3.259 19.373 1.00 86.44 275 LYS A C 1
ATOM 2204 O O . LYS A 1 275 ? -14.252 3.285 19.435 1.00 86.44 275 LYS A O 1
ATOM 2209 N N . ILE A 1 276 ? -12.343 2.822 18.316 1.00 87.25 276 ILE A N 1
ATOM 2210 C CA . ILE A 1 276 ? -12.974 2.200 17.150 1.00 87.25 276 ILE A CA 1
ATOM 2211 C C . ILE A 1 276 ? -13.348 0.754 17.497 1.00 87.25 276 ILE A C 1
ATOM 2213 O O . ILE A 1 276 ? -12.576 0.030 18.126 1.00 87.25 276 ILE A O 1
ATOM 2217 N N . THR A 1 277 ? -14.518 0.305 17.053 1.00 90.12 277 THR A N 1
ATOM 2218 C CA . THR A 1 277 ? -14.973 -1.078 17.231 1.00 90.12 277 THR A CA 1
ATOM 2219 C C . THR A 1 277 ? -15.040 -1.799 15.906 1.00 90.12 277 THR A C 1
ATOM 2221 O O . THR A 1 277 ? -15.711 -1.352 14.975 1.00 90.12 277 THR A O 1
ATOM 2224 N N . LEU A 1 278 ? -14.413 -2.968 15.866 1.00 91.25 278 LEU A N 1
ATOM 2225 C CA . LEU A 1 278 ? -14.638 -3.973 14.841 1.00 91.25 278 LEU A CA 1
ATOM 2226 C C . LEU A 1 278 ? -15.414 -5.123 15.469 1.00 91.25 278 LEU A C 1
ATOM 2228 O O . LEU A 1 278 ? -15.072 -5.577 16.564 1.00 91.25 278 LEU A O 1
ATOM 2232 N N . CYS A 1 279 ? -16.452 -5.576 14.778 1.00 91.56 279 CYS A N 1
ATOM 2233 C CA . CYS A 1 279 ? -17.259 -6.700 15.213 1.00 91.56 279 CYS A CA 1
ATOM 2234 C C . CYS A 1 279 ? -16.965 -7.898 14.317 1.00 91.56 279 CYS A C 1
ATOM 2236 O O . CYS A 1 279 ? -17.053 -7.801 13.092 1.00 91.56 279 CYS A O 1
ATOM 2238 N N . CYS A 1 280 ? -16.613 -9.019 14.933 1.00 90.12 280 CYS A N 1
ATOM 2239 C CA . CYS A 1 280 ? -16.287 -10.263 14.257 1.00 90.12 280 CYS A CA 1
ATOM 2240 C C . CYS A 1 280 ? -17.364 -11.297 14.552 1.00 90.12 280 CYS A C 1
ATOM 2242 O O . CYS A 1 280 ? -17.889 -11.355 15.670 1.00 90.12 280 CYS A O 1
ATOM 2244 N N . ARG A 1 281 ? -17.685 -12.099 13.539 1.00 86.50 281 ARG A N 1
ATOM 2245 C CA . ARG A 1 281 ? -18.581 -13.242 13.688 1.00 86.50 281 ARG A CA 1
ATOM 2246 C C . ARG A 1 281 ? -17.909 -14.303 14.571 1.00 86.50 281 ARG A C 1
ATOM 2248 O O . ARG A 1 281 ? -16.719 -14.562 14.404 1.00 86.50 281 ARG A O 1
ATOM 2255 N N . LYS A 1 282 ? -18.656 -14.850 15.527 1.00 78.44 282 LYS A N 1
ATOM 2256 C CA . LYS A 1 282 ? -18.253 -15.937 16.425 1.00 78.44 282 LYS A CA 1
ATOM 2257 C C . LYS A 1 282 ? -18.216 -17.280 15.711 1.00 78.44 282 LYS A C 1
ATOM 2259 O O . LYS A 1 282 ? -19.007 -17.465 14.758 1.00 78.44 282 LYS A O 1
#

InterPro domains:
  IPR013320 Concanavalin A-like lectin/glucanase domain superfamily [SSF49899] (6-184)
  IPR058332 Domain of unknown function DUF8019 [PF26058] (219-281)

Foldseek 3Di:
DQDQQQLQQPPRWDFADQPDKDKDFFAWDAQKKKKKWKKAFADAPPPQDKAWFKKKAFPVRQWMWTWIAGGPQRWIWIWTGHNPDIWIKTFPHRDDHLAMWMWMWIRHQVQQKIFIDILLHTGIITHNPPDRRPRDGTTIIMMGFHDPVHTGTRMTMGDIDMGNHDDDSVRSHQLQVVQVPDLFHQKDWQDAWDFLVSLQLSQLQDDGPDDDDPVCSRDDQKGFAAPCSCVVSSVSVNCRNVSSLRAPDPPGPASDEDHCVPCVPDDPVNSRGIYTTMMGGD